Protein 1OJQ (pdb70)

Nearest PDB structures (foldseek):
  1ojz-assembly1_A  TM=9.888E-01  e=4.655E-43  Staphylococcus aureus
  2c8f-assembly1_E  TM=9.115E-01  e=1.351E-22  Clostridium botulinum
  2c8e-assembly2_F  TM=9.052E-01  e=2.759E-22  Clostridium botulinum
  1gze-assembly4_D  TM=9.049E-01  e=1.150E-21  Clostridium botulinum
  4tr5-assembly1_A  TM=8.523E-01  e=2.368E-15  Paenibacillus larvae subsp. larvae BRL-230010

Sequence (212 aa):
AETKNFTDLVEATKWGNSLIKSAKYSSKDKMAIYNYTKNSSPINTPLRSANGDVNKLSENIQEQVRQLDSTISKSVTPDSVYVYRLLNLDYLSSITGFTREDLHMLQQTNNGQYNEALVSKLNNLMNSRIYRENGYSSTQLVSGAALAGRPIELKLELPKGTKAAYIDSKELTAYPGQQEVLLPRGTEYAVGSVKLSDNKRKIIITAVVFKK

InterPro domains:
  IPR003540 ADP ribosyltransferase [PF03496] (12-212)
  IPR016678 Mono-ADP-ribosyltransferase C3/Edin [PIRSF016951] (2-212)

Solvent-accessible surface area: 10656 Å² total; per-residue (Å²): 126,148,53,76,76,16,122,69,98,114,86,0,52,145,22,0,64,54,3,33,172,70,6,131,34,52,92,88,2,80,93,14,0,75,67,9,21,122,90,38,65,57,12,30,82,41,0,130,97,10,113,21,50,29,119,143,16,72,134,85,12,24,102,74,0,125,38,3,45,51,0,1,49,80,3,72,2,54,38,17,0,44,0,16,27,15,31,63,25,104,53,0,83,90,12,112,40,13,69,166,97,9,21,62,80,0,91,110,50,115,123,29,63,22,66,63,75,18,5,70,76,0,47,104,36,0,50,98,130,93,50,134,36,26,0,10,18,51,7,7,0,16,40,24,10,72,84,85,73,104,29,0,7,10,58,4,49,0,33,118,24,3,70,0,0,0,0,23,32,161,86,1,3,34,117,57,34,27,5,13,2,0,3,15,49,4,3,48,18,27,3,54,23,7,130,38,23,150,59,59,105,54,0,37,0,32,0,67,7,92,126,97

Secondary structure (DSSP, 8-state):
-PPB----HHHHHHHHHHHHHHH---HHHHHHHHHHHH--HHHHHHHHHTTT-GGGS-HHHHHHHHHHHHHHHT-B-SS-EEEEEEE-GGGGGG-TT--HHHHHHHTS-BTTB--HHHHHHHHHHHTT-EEEESS-EEEESSTTTTS---SEEEEEEEPTT-B-EE--STTT-SSTTS-EEEEPTTEEEEEEEEEE-SSSSSEEEEEEEPP-

CATH classification: 3.90.176.10

Structure (mmCIF, N/CA/C/O backbone):
data_1OJQ
#
_entry.id   1OJQ
#
_cell.length_a   39.616
_cell.length_b   64.525
_cell.length_c   74.984
_cell.angle_alpha   90.00
_cell.angle_beta   90.00
_cell.angle_gamma   90.00
#
_symmetry.space_group_name_H-M   'P 21 21 21'
#
loop_
_entity.id
_entity.type
_entity.pdbx_description
1 polymer ADP-RIBOSYLTRANSFERASE
2 water water
#
loop_
_atom_site.group_PDB
_atom_site.id
_atom_site.type_symbol
_atom_site.label_atom_id
_atom_site.label_alt_id
_atom_site.label_comp_id
_atom_site.label_asym_id
_atom_site.label_entity_id
_atom_site.label_seq_id
_atom_site.pdbx_PDB_ins_code
_atom_site.Cartn_x
_atom_site.Cartn_y
_atom_site.Cartn_z
_atom_site.occupancy
_atom_site.B_iso_or_equiv
_atom_site.auth_seq_id
_atom_site.auth_comp_id
_atom_site.auth_asym_id
_atom_site.auth_atom_id
_atom_site.pdbx_PDB_model_num
ATOM 1 N N . ALA A 1 1 ? -2.015 18.351 -13.640 1.00 43.11 1 ALA A N 1
ATOM 2 C CA . ALA A 1 1 ? -3.315 17.691 -13.770 1.00 36.32 1 ALA A CA 1
ATOM 3 C C . ALA A 1 1 ? -3.967 17.515 -12.408 1.00 32.95 1 ALA A C 1
ATOM 4 O O . ALA A 1 1 ? -3.332 17.742 -11.371 1.00 28.43 1 ALA A O 1
ATOM 6 N N . GLU A 1 2 ? -5.245 17.115 -12.323 1.00 18.95 2 GLU A N 1
ATOM 7 C CA . GLU A 1 2 ? -5.783 17.007 -10.962 1.00 19.94 2 GLU A CA 1
ATOM 8 C C . GLU A 1 2 ? -5.173 15.841 -10.176 1.00 16.03 2 GLU A C 1
ATOM 9 O O . GLU A 1 2 ? -4.715 14.854 -10.727 1.00 13.50 2 GLU A O 1
ATOM 15 N N . THR A 1 3 ? -5.205 15.961 -8.860 1.00 10.11 3 THR A N 1
ATOM 16 C CA . THR A 1 3 ? -4.925 14.859 -7.942 1.00 7.26 3 THR A CA 1
ATOM 17 C C . THR A 1 3 ? -6.173 14.025 -7.788 1.00 8.24 3 THR A C 1
ATOM 18 O O . THR A 1 3 ? -7.274 14.590 -7.694 1.00 13.75 3 THR A O 1
ATOM 22 N N . LYS A 1 4 ? -6.039 12.707 -7.766 1.00 7.93 4 LYS A N 1
ATOM 23 C CA . LYS A 1 4 ? -7.188 11.829 -7.549 1.00 9.20 4 LYS A CA 1
ATOM 24 C C . LYS A 1 4 ? -7.402 11.596 -6.062 1.00 8.79 4 LYS A C 1
ATOM 25 O O . LYS A 1 4 ? -6.443 11.556 -5.283 1.00 8.21 4 LYS A O 1
ATOM 31 N N . ASN A 1 5 ? -8.653 11.420 -5.663 1.00 9.79 5 ASN A N 1
ATOM 32 C CA . ASN A 1 5 ? -8.962 11.061 -4.286 1.00 5.13 5 ASN A CA 1
ATOM 33 C C . ASN A 1 5 ? -10.189 10.156 -4.314 1.00 7.90 5 ASN A C 1
ATOM 34 O O . ASN A 1 5 ? -11.212 10.651 -4.787 1.00 10.00 5 ASN A O 1
ATOM 39 N N . PHE A 1 6 ? -10.085 8.916 -3.857 1.00 8.72 6 PHE A N 1
ATOM 40 C CA . PHE A 1 6 ? -11.146 7.933 -4.006 1.00 9.00 6 PHE A CA 1
ATOM 41 C C . PHE A 1 6 ? -11.973 7.726 -2.748 1.00 11.44 6 PHE A C 1
ATOM 42 O O . PHE A 1 6 ? -11.404 7.516 -1.670 1.00 13.15 6 PHE A O 1
ATOM 50 N N . THR A 1 7 ? -13.292 7.743 -2.928 1.00 9.19 7 THR A N 1
ATOM 51 C CA . THR A 1 7 ? -14.190 7.303 -1.867 1.00 8.33 7 THR A CA 1
ATOM 52 C C . THR A 1 7 ? -15.047 6.113 -2.314 1.00 10.27 7 THR A C 1
ATOM 53 O O . THR A 1 7 ? -15.650 5.422 -1.486 1.00 14.88 7 THR A O 1
ATOM 57 N N . ASP A 1 8 ? -15.098 5.891 -3.607 1.00 8.67 8 ASP A N 1
ATOM 58 C CA . ASP A 1 8 ? -15.911 4.825 -4.206 1.00 10.07 8 ASP A CA 1
ATOM 59 C C . ASP A 1 8 ? -15.046 3.602 -4.512 1.00 10.55 8 ASP A C 1
ATOM 60 O O . ASP A 1 8 ? -14.117 3.752 -5.327 1.00 10.29 8 ASP A O 1
ATOM 68 N N . LEU A 1 9 ? -15.346 2.479 -3.875 1.00 6.98 9 LEU A N 1
ATOM 69 C CA . LEU A 1 9 ? -14.573 1.255 -4.057 1.00 10.19 9 LEU A CA 1
ATOM 70 C C . LEU A 1 9 ? -14.454 0.843 -5.515 1.00 9.52 9 LEU A C 1
ATOM 71 O O . LEU A 1 9 ? -13.401 0.380 -5.969 1.00 10.14 9 LEU A O 1
ATOM 76 N N . VAL A 1 10 ? -15.537 1.004 -6.267 1.00 11.44 10 VAL A N 1
ATOM 77 C CA . VAL A 1 10 ? -15.528 0.581 -7.667 1.00 9.52 10 VAL A CA 1
ATOM 78 C C . VAL A 1 10 ? -14.581 1.438 -8.486 1.00 9.82 10 VAL A C 1
ATOM 79 O O . VAL A 1 10 ? -13.816 0.914 -9.308 1.00 9.65 10 VAL A O 1
ATOM 83 N N . GLU A 1 11 ? -14.571 2.760 -8.254 1.00 7.93 11 GLU A N 1
ATOM 84 C CA . GLU A 1 11 ? -13.626 3.591 -8.989 1.00 10.13 11 GLU A CA 1
ATOM 85 C C . GLU A 1 11 ? -12.186 3.402 -8.557 1.00 5.40 11 GLU A C 1
ATOM 86 O O . GLU A 1 11 ? -11.271 3.471 -9.391 1.00 8.42 11 GLU A O 1
ATOM 92 N N . ALA A 1 12 ? -11.929 3.191 -7.270 1.00 10.05 12 ALA A N 1
ATOM 93 C CA . ALA A 1 12 ? -10.549 2.909 -6.868 1.00 7.61 12 ALA A CA 1
ATOM 94 C C . ALA A 1 12 ? -10.028 1.633 -7.530 1.00 5.53 12 ALA A C 1
ATOM 95 O O . ALA A 1 12 ? -8.892 1.603 -7.993 1.00 8.39 12 ALA A O 1
ATOM 97 N N . THR A 1 13 ? -10.855 0.572 -7.571 1.00 7.66 13 THR A N 1
ATOM 98 C CA . THR A 1 13 ? -10.461 -0.672 -8.227 1.00 8.07 13 THR A CA 1
ATOM 99 C C . THR A 1 13 ? -10.141 -0.444 -9.692 1.00 10.59 13 THR A C 1
ATOM 100 O O . THR A 1 13 ? -9.163 -0.963 -10.243 1.00 9.15 13 THR A O 1
ATOM 104 N N . LYS A 1 14 ? -10.968 0.345 -10.376 1.00 9.61 14 LYS A N 1
ATOM 105 C CA . LYS A 1 14 ? -10.731 0.598 -11.804 1.00 11.22 14 LYS A CA 1
ATOM 106 C C . LYS A 1 14 ? -9.382 1.260 -12.018 1.00 11.00 14 LYS A C 1
ATOM 107 O O . LYS A 1 14 ? -8.542 0.909 -12.856 1.00 9.12 14 LYS A O 1
ATOM 113 N N . TRP A 1 15 ? -9.137 2.299 -11.211 1.00 8.90 15 TRP A N 1
ATOM 114 C CA . TRP A 1 15 ? -7.876 3.047 -11.293 1.00 9.14 15 TRP A CA 1
ATOM 115 C C . TRP A 1 15 ? -6.714 2.138 -10.924 1.00 8.10 15 TRP A C 1
ATOM 116 O O . TRP A 1 15 ? -5.738 2.051 -11.665 1.00 9.42 15 TRP A O 1
ATOM 127 N N . GLY A 1 16 ? -6.838 1.463 -9.779 1.00 8.07 16 GLY A N 1
ATOM 128 C CA . GLY A 1 16 ? -5.784 0.551 -9.375 1.00 8.95 16 GLY A CA 1
ATOM 129 C C . GLY A 1 16 ? -5.465 -0.523 -10.396 1.00 8.69 16 GLY A C 1
ATOM 130 O O . GLY A 1 16 ? -4.265 -0.790 -10.596 1.00 10.64 16 GLY A O 1
ATOM 131 N N . ASN A 1 17 ? -6.455 -1.155 -11.010 1.00 7.39 17 ASN A N 1
ATOM 132 C CA . ASN A 1 17 ? -6.206 -2.194 -12.012 1.00 5.89 17 ASN A CA 1
ATOM 133 C C . ASN A 1 17 ? -5.379 -1.668 -13.180 1.00 7.35 17 ASN A C 1
ATOM 134 O O . ASN A 1 17 ? -4.699 -2.437 -13.875 1.00 11.23 17 ASN A O 1
ATOM 139 N N . SER A 1 18 ? -5.445 -0.354 -13.410 1.00 9.67 18 SER A N 1
ATOM 140 C CA . SER A 1 18 ? -4.648 0.200 -14.521 1.00 11.57 18 SER A CA 1
ATOM 141 C C . SER A 1 18 ? -3.175 0.151 -14.145 1.00 12.18 18 SER A C 1
ATOM 142 O O . SER A 1 18 ? -2.320 -0.042 -15.012 1.00 13.05 18 SER A O 1
ATOM 145 N N . LEU A 1 19 ? -2.861 0.302 -12.848 1.00 8.98 19 LEU A N 1
ATOM 146 C CA . LEU A 1 19 ? -1.446 0.126 -12.501 1.00 9.68 19 LEU A CA 1
ATOM 147 C C . LEU A 1 19 ? -1.039 -1.333 -12.664 1.00 9.33 19 LEU A C 1
ATOM 148 O O . LEU A 1 19 ? 0.073 -1.635 -13.119 1.00 11.12 19 LEU A O 1
ATOM 153 N N . ILE A 1 20 ? -1.940 -2.239 -12.280 1.00 6.86 20 ILE A N 1
ATOM 154 C CA . ILE A 1 20 ? -1.554 -3.655 -12.337 1.00 7.11 20 ILE A CA 1
ATOM 155 C C . ILE A 1 20 ? -1.299 -4.035 -13.790 1.00 12.13 20 ILE A C 1
ATOM 156 O O . ILE A 1 20 ? -0.314 -4.691 -14.113 1.00 10.76 20 ILE A O 1
ATOM 161 N N . LYS A 1 21 ? -2.209 -3.592 -14.656 1.00 11.91 21 LYS A N 1
ATOM 162 C CA . LYS A 1 21 ? -2.054 -3.857 -16.083 1.00 9.36 21 LYS A CA 1
ATOM 163 C C . LYS A 1 21 ? -0.691 -3.406 -16.569 1.00 8.75 21 LYS A C 1
ATOM 164 O O . LYS A 1 21 ? 0.001 -4.128 -17.305 1.00 12.00 21 LYS A O 1
ATOM 170 N N . SER A 1 22 ? -0.275 -2.211 -16.152 1.00 9.31 22 SER A N 1
ATOM 171 C CA . SER A 1 22 ? 0.982 -1.684 -16.677 1.00 11.98 22 SER A CA 1
ATOM 172 C C . SER A 1 22 ? 2.179 -2.466 -16.163 1.00 13.14 22 SER A C 1
ATOM 173 O O . SER A 1 22 ? 3.236 -2.521 -16.804 1.00 12.71 22 SER A O 1
ATOM 176 N N . ALA A 1 23 ? 2.064 -3.097 -14.998 1.00 11.16 23 ALA A N 1
ATOM 177 C CA . ALA A 1 23 ? 3.243 -3.742 -14.412 1.00 9.24 23 ALA A CA 1
ATOM 178 C C . ALA A 1 23 ? 3.594 -5.087 -15.039 1.00 9.11 23 ALA A C 1
ATOM 179 O O . ALA A 1 23 ? 4.770 -5.476 -14.937 1.00 13.51 23 ALA A O 1
ATOM 181 N N . LYS A 1 24 ? 2.652 -5.805 -15.651 1.00 9.87 24 LYS A N 1
ATOM 182 C CA . LYS A 1 24 ? 2.898 -7.091 -16.291 1.00 8.80 24 LYS A CA 1
ATOM 183 C C . LYS A 1 24 ? 3.576 -8.046 -15.319 1.00 9.29 24 LYS A C 1
ATOM 184 O O . LYS A 1 24 ? 4.656 -8.565 -15.610 1.00 14.62 24 LYS A O 1
ATOM 188 N N . TYR A 1 25 ? 2.971 -8.240 -14.158 1.00 10.41 25 TYR A N 1
ATOM 189 C CA . TYR A 1 25 ? 3.614 -9.002 -13.110 1.00 13.40 25 TYR A CA 1
ATOM 190 C C . TYR A 1 25 ? 3.922 -10.439 -13.558 1.00 13.94 25 TYR A C 1
ATOM 191 O O . TYR A 1 25 ? 3.075 -11.048 -14.206 1.00 14.66 25 TYR A O 1
ATOM 200 N N . SER A 1 26 ? 5.086 -10.925 -13.163 1.00 10.94 26 SER A N 1
ATOM 201 C CA . SER A 1 26 ? 5.487 -12.317 -13.305 1.00 13.65 26 SER A CA 1
ATOM 202 C C . SER A 1 26 ? 5.007 -13.158 -12.129 1.00 17.04 26 SER A C 1
ATOM 203 O O . SER A 1 26 ? 4.494 -12.625 -11.150 1.00 8.44 26 SER A O 1
ATOM 206 N N . SER A 1 27 ? 5.176 -14.477 -12.184 1.00 12.77 27 SER A N 1
ATOM 207 C CA . SER A 1 27 ? 4.776 -15.316 -11.053 1.00 11.16 27 SER A CA 1
ATOM 208 C C . SER A 1 27 ? 5.555 -14.932 -9.808 1.00 10.81 27 SER A C 1
ATOM 209 O O . SER A 1 27 ? 5.018 -14.960 -8.691 1.00 7.27 27 SER A O 1
ATOM 216 N N . LYS A 1 28 ? 6.835 -14.567 -9.984 1.00 9.82 28 LYS A N 1
ATOM 217 C CA . LYS A 1 28 ? 7.622 -14.185 -8.809 1.00 10.13 28 LYS A CA 1
ATOM 218 C C . LYS A 1 28 ? 7.141 -12.885 -8.175 1.00 8.84 28 LYS A C 1
ATOM 219 O O . LYS A 1 28 ? 7.151 -12.769 -6.947 1.00 8.13 28 LYS A O 1
ATOM 225 N N . ASP A 1 29 ? 6.741 -11.937 -9.019 1.00 8.43 29 ASP A N 1
ATOM 226 C CA . ASP A 1 29 ? 6.159 -10.680 -8.564 1.00 8.78 29 ASP A CA 1
ATOM 227 C C . ASP A 1 29 ? 4.962 -10.977 -7.669 1.00 9.58 29 ASP A C 1
ATOM 228 O O . ASP A 1 29 ? 4.772 -10.455 -6.573 1.00 7.72 29 ASP A O 1
ATOM 233 N N . LYS A 1 30 ? 4.106 -11.867 -8.172 1.00 6.03 30 LYS A N 1
ATOM 234 C CA . LYS A 1 30 ? 2.890 -12.169 -7.400 1.00 9.95 30 LYS A CA 1
ATOM 235 C C . LYS A 1 30 ? 3.199 -12.757 -6.036 1.00 8.14 30 LYS A C 1
ATOM 236 O O . LYS A 1 30 ? 2.605 -12.380 -5.027 1.00 9.02 30 LYS A O 1
ATOM 242 N N . MET A 1 31 ? 4.158 -13.683 -6.023 1.00 9.54 31 MET A N 1
ATOM 243 C CA . MET A 1 31 ? 4.566 -14.365 -4.807 1.00 11.00 31 MET A CA 1
ATOM 244 C C . MET A 1 31 ? 5.163 -13.401 -3.791 1.00 6.17 31 MET A C 1
ATOM 245 O O . MET A 1 31 ? 4.906 -13.493 -2.587 1.00 9.86 31 MET A O 1
ATOM 250 N N . ALA A 1 32 ? 5.999 -12.492 -4.287 1.00 8.14 32 ALA A N 1
ATOM 251 C CA . ALA A 1 32 ? 6.629 -11.523 -3.404 1.00 4.26 32 ALA A CA 1
ATOM 252 C C . ALA A 1 32 ? 5.593 -10.631 -2.745 1.00 7.88 32 ALA A C 1
ATOM 253 O O . ALA A 1 32 ? 5.676 -10.409 -1.541 1.00 6.13 32 ALA A O 1
ATOM 255 N N . ILE A 1 33 ? 4.674 -10.096 -3.559 1.00 3.90 33 ILE A N 1
ATOM 256 C CA . ILE A 1 33 ? 3.688 -9.200 -2.942 1.00 3.45 33 ILE A CA 1
ATOM 257 C C . ILE A 1 33 ? 2.835 -9.990 -1.960 1.00 5.14 33 ILE A C 1
ATOM 258 O O . ILE A 1 33 ? 2.588 -9.542 -0.834 1.00 8.46 33 ILE A O 1
ATOM 263 N N . TYR A 1 34 ? 2.373 -11.173 -2.353 1.00 4.71 34 TYR A N 1
ATOM 264 C CA . TYR A 1 34 ? 1.477 -11.940 -1.471 1.00 5.76 34 TYR A CA 1
ATOM 265 C C . TYR A 1 34 ? 2.181 -12.234 -0.154 1.00 7.30 34 TYR A C 1
ATOM 266 O O . TYR A 1 34 ? 1.643 -12.008 0.926 1.00 8.82 34 TYR A O 1
ATOM 275 N N . ASN A 1 35 ? 3.392 -12.774 -0.222 1.00 7.42 35 ASN A N 1
ATOM 276 C CA . ASN A 1 35 ? 4.119 -13.103 1.003 1.00 8.32 35 ASN A CA 1
ATOM 277 C C . ASN A 1 35 ? 4.344 -11.880 1.883 1.00 9.15 35 ASN A C 1
ATOM 278 O O . ASN A 1 35 ? 4.294 -11.991 3.112 1.00 7.21 35 ASN A O 1
ATOM 283 N N . TYR A 1 36 ? 4.587 -10.717 1.288 1.00 7.11 36 TYR A N 1
ATOM 284 C CA . TYR A 1 36 ? 4.731 -9.501 2.089 1.00 6.95 36 TYR A CA 1
ATOM 285 C C . TYR A 1 36 ? 3.450 -9.217 2.859 1.00 6.36 36 TYR A C 1
ATOM 286 O O . TYR A 1 36 ? 3.492 -8.913 4.060 1.00 8.96 36 TYR A O 1
ATOM 295 N N . THR A 1 37 ? 2.301 -9.277 2.187 1.00 6.24 37 THR A N 1
ATOM 296 C CA . THR A 1 37 ? 1.029 -8.982 2.841 1.00 7.07 37 THR A CA 1
ATOM 297 C C . THR A 1 37 ? 0.724 -9.965 3.969 1.00 11.99 37 THR A C 1
ATOM 298 O O . THR A 1 37 ? 0.089 -9.543 4.933 1.00 12.72 37 THR A O 1
ATOM 302 N N . LYS A 1 38 ? 1.170 -11.208 3.885 1.00 8.48 38 LYS A N 1
ATOM 303 C CA . LYS A 1 38 ? 0.976 -12.220 4.905 1.00 11.77 38 LYS A CA 1
ATOM 304 C C . LYS A 1 38 ? 1.748 -11.958 6.201 1.00 10.05 38 LYS A C 1
ATOM 305 O O . LYS A 1 38 ? 1.270 -12.288 7.272 1.00 13.08 38 LYS A O 1
ATOM 311 N N . ASN A 1 39 ? 2.951 -11.434 6.035 1.00 14.05 39 ASN A N 1
ATOM 312 C CA . ASN A 1 39 ? 4.013 -11.466 7.040 1.00 21.29 39 ASN A CA 1
ATOM 313 C C . ASN A 1 39 ? 5.142 -10.503 6.672 1.00 9.64 39 ASN A C 1
ATOM 314 O O . ASN A 1 39 ? 6.131 -10.939 6.087 1.00 16.97 39 ASN A O 1
ATOM 319 N N . SER A 1 40 ? 4.945 -9.246 7.003 1.00 12.71 40 SER A N 1
ATOM 320 C CA . SER A 1 40 ? 5.911 -8.206 6.646 1.00 10.73 40 SER A CA 1
ATOM 321 C C . SER A 1 40 ? 7.016 -8.086 7.672 1.00 9.90 40 SER A C 1
ATOM 322 O O . SER A 1 40 ? 8.079 -7.583 7.350 1.00 8.08 40 SER A O 1
ATOM 325 N N . SER A 1 41 ? 6.770 -8.522 8.913 1.00 9.76 41 SER A N 1
ATOM 326 C CA . SER A 1 41 ? 7.799 -8.281 9.934 1.00 12.71 41 SER A CA 1
ATOM 327 C C . SER A 1 41 ? 9.160 -8.875 9.616 1.00 7.50 41 SER A C 1
ATOM 328 O O . SER A 1 41 ? 10.155 -8.222 9.959 1.00 7.55 41 SER A O 1
ATOM 331 N N . PRO A 1 42 ? 9.352 -10.041 9.018 1.00 8.95 42 PRO A N 1
ATOM 332 C CA . PRO A 1 42 ? 10.723 -10.520 8.786 1.00 9.56 42 PRO A CA 1
ATOM 333 C C . PRO A 1 42 ? 11.557 -9.664 7.837 1.00 9.27 42 PRO A C 1
ATOM 334 O O . PRO A 1 42 ? 12.782 -9.806 7.753 1.00 11.31 42 PRO A O 1
ATOM 338 N N . ILE A 1 43 ? 10.876 -8.795 7.105 1.00 8.75 43 ILE A N 1
ATOM 339 C CA . ILE A 1 43 ? 11.506 -7.828 6.210 1.00 6.26 43 ILE A CA 1
ATOM 340 C C . ILE A 1 43 ? 11.542 -6.455 6.854 1.00 9.02 43 ILE A C 1
ATOM 341 O O . ILE A 1 43 ? 12.555 -5.762 6.876 1.00 12.39 43 ILE A O 1
ATOM 346 N N . ASN A 1 44 ? 10.386 -6.048 7.385 1.00 6.33 44 ASN A N 1
ATOM 347 C CA . ASN A 1 44 ? 10.288 -4.724 8.010 1.00 6.15 44 ASN A CA 1
ATOM 348 C C . ASN A 1 44 ? 11.297 -4.529 9.115 1.00 8.80 44 ASN A C 1
ATOM 349 O O . ASN A 1 44 ? 12.043 -3.554 9.175 1.00 9.45 44 ASN A O 1
ATOM 354 N N . THR A 1 45 ? 11.355 -5.451 10.078 1.00 9.25 45 THR A N 1
ATOM 355 C CA . THR A 1 45 ? 12.244 -5.199 11.227 1.00 11.15 45 THR A CA 1
ATOM 356 C C . THR A 1 45 ? 13.708 -5.109 10.860 1.00 10.78 45 THR A C 1
ATOM 357 O O . THR A 1 45 ? 14.387 -4.152 11.253 1.00 9.61 45 THR A O 1
ATOM 361 N N . PRO A 1 46 ? 14.269 -6.052 10.104 1.00 8.13 46 PRO A N 1
ATOM 362 C CA . PRO A 1 46 ? 15.663 -5.896 9.712 1.00 9.76 46 PRO A CA 1
ATOM 363 C C . PRO A 1 46 ? 15.933 -4.641 8.889 1.00 12.04 46 PRO A C 1
ATOM 364 O O . PRO A 1 46 ? 16.975 -3.977 8.964 1.00 11.61 46 PRO A O 1
ATOM 368 N N . LEU A 1 47 ? 14.999 -4.264 8.016 1.00 9.07 47 LEU A N 1
ATOM 369 C CA . LEU A 1 47 ? 15.276 -3.095 7.172 1.00 8.38 47 LEU A CA 1
ATOM 370 C C . LEU A 1 47 ? 15.371 -1.867 8.068 1.00 11.09 47 LEU A C 1
ATOM 371 O O . LEU A 1 47 ? 16.229 -1.012 7.860 1.00 10.53 47 LEU A O 1
ATOM 376 N N . ARG A 1 48 ? 14.490 -1.813 9.070 1.00 5.33 48 ARG A N 1
ATOM 377 C CA . ARG A 1 48 ? 14.568 -0.682 9.991 1.00 9.38 48 ARG A CA 1
ATOM 378 C C . ARG A 1 48 ? 15.866 -0.705 10.785 1.00 13.94 48 ARG A C 1
ATOM 379 O O . ARG A 1 48 ? 16.585 0.295 10.903 1.00 12.95 48 ARG A O 1
ATOM 387 N N . SER A 1 49 ? 16.192 -1.869 11.349 1.00 16.69 49 SER A N 1
ATOM 388 C CA . SER A 1 49 ? 17.430 -1.994 12.099 1.00 13.76 49 SER A CA 1
ATOM 389 C C . SER A 1 49 ? 18.650 -1.596 11.280 1.00 13.22 49 SER A C 1
ATOM 390 O O . SER A 1 49 ? 19.603 -1.032 11.819 1.00 14.79 49 SER A O 1
ATOM 393 N N . ALA A 1 50 ? 18.629 -1.912 9.993 1.00 13.01 50 ALA A N 1
ATOM 394 C CA . ALA A 1 50 ? 19.773 -1.696 9.101 1.00 11.62 50 ALA A CA 1
ATOM 395 C C . ALA A 1 50 ? 19.783 -0.289 8.528 1.00 8.42 50 ALA A C 1
ATOM 396 O O . ALA A 1 50 ? 20.642 0.069 7.718 1.00 9.95 50 ALA A O 1
ATOM 398 N N . ASN A 1 51 ? 18.773 0.471 8.952 1.00 10.41 51 ASN A N 1
ATOM 399 C CA . ASN A 1 51 ? 18.565 1.808 8.407 1.00 13.70 51 ASN A CA 1
ATOM 400 C C . ASN A 1 51 ? 18.582 1.763 6.885 1.00 12.81 51 ASN A C 1
ATOM 401 O O . ASN A 1 51 ? 19.135 2.647 6.243 1.00 13.63 51 ASN A O 1
ATOM 406 N N . GLY A 1 52 ? 18.000 0.727 6.299 1.00 11.03 52 GLY A N 1
ATOM 407 C CA . GLY A 1 52 ? 17.854 0.662 4.849 1.00 9.53 52 GLY A CA 1
ATOM 408 C C . GLY A 1 52 ? 19.047 0.091 4.113 1.00 12.45 52 GLY A C 1
ATOM 409 O O . GLY A 1 52 ? 19.028 -0.005 2.881 1.00 11.41 52 GLY A O 1
ATOM 410 N N . ASP A 1 53 ? 20.102 -0.322 4.808 1.00 8.16 53 ASP A N 1
ATOM 411 C CA . ASP A 1 53 ? 21.271 -0.851 4.099 1.00 9.41 53 ASP A CA 1
ATOM 412 C C . ASP A 1 53 ? 21.071 -2.330 3.790 1.00 8.86 53 ASP A C 1
ATOM 413 O O . ASP A 1 53 ? 21.287 -3.176 4.645 1.00 9.54 53 ASP A O 1
ATOM 418 N N . VAL A 1 54 ? 20.662 -2.622 2.553 1.00 9.20 54 VAL A N 1
ATOM 419 C CA . VAL A 1 54 ? 20.342 -4.002 2.189 1.00 9.83 54 VAL A CA 1
ATOM 420 C C . VAL A 1 54 ? 21.548 -4.888 2.421 1.00 10.70 54 VAL A C 1
ATOM 421 O O . VAL A 1 54 ? 21.424 -6.081 2.712 1.00 12.82 54 VAL A O 1
ATOM 425 N N . ASN A 1 55 ? 22.756 -4.317 2.307 1.00 9.41 55 ASN A N 1
ATOM 426 C CA . ASN A 1 55 ? 23.934 -5.170 2.425 1.00 14.65 55 ASN A CA 1
ATOM 427 C C . ASN A 1 55 ? 24.174 -5.642 3.861 1.00 12.33 55 ASN A C 1
ATOM 428 O O . ASN A 1 55 ? 25.147 -6.360 4.095 1.00 20.66 55 ASN A O 1
ATOM 433 N N . LYS A 1 56 ? 23.327 -5.255 4.79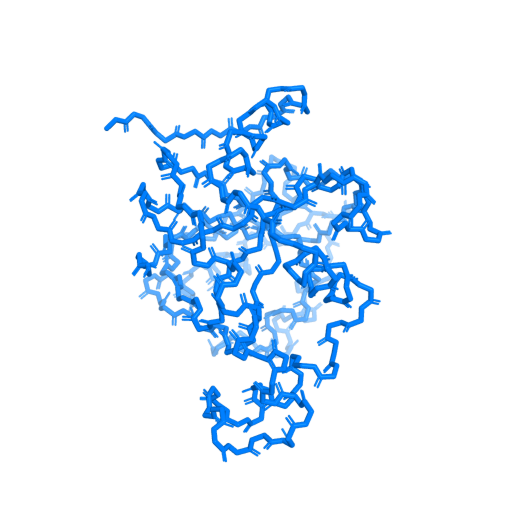8 1.00 11.11 56 LYS A N 1
ATOM 434 C CA . LYS A 1 56 ? 23.402 -5.711 6.172 1.00 8.61 56 LYS A CA 1
ATOM 435 C C . LYS A 1 56 ? 22.430 -6.830 6.473 1.00 12.93 56 LYS A C 1
ATOM 436 O O . LYS A 1 56 ? 22.398 -7.372 7.579 1.00 14.25 56 LYS A O 1
ATOM 442 N N . LEU A 1 57 ? 21.602 -7.203 5.510 1.00 12.00 57 LEU A N 1
ATOM 443 C CA . LEU A 1 57 ? 20.558 -8.188 5.775 1.00 10.58 57 LEU A CA 1
ATOM 444 C C . LEU A 1 57 ? 21.016 -9.623 5.538 1.00 7.54 57 LEU A C 1
ATOM 445 O O . LEU A 1 57 ? 22.028 -9.845 4.877 1.00 11.13 57 LEU A O 1
ATOM 450 N N . SER A 1 58 ? 20.235 -10.536 6.083 1.00 9.38 58 SER A N 1
ATOM 451 C CA . SER A 1 58 ? 20.433 -11.969 5.845 1.00 14.37 58 SER A CA 1
ATOM 452 C C . SER A 1 58 ? 20.317 -12.274 4.363 1.00 17.27 58 SER A C 1
ATOM 453 O O . SER A 1 58 ? 19.701 -11.482 3.641 1.00 10.20 58 SER A O 1
ATOM 456 N N . GLU A 1 59 ? 20.855 -13.390 3.863 1.00 8.40 59 GLU A N 1
ATOM 457 C CA . GLU A 1 59 ? 20.735 -13.602 2.412 1.00 10.73 59 GLU A CA 1
ATOM 458 C C . GLU A 1 59 ? 19.295 -13.788 1.954 1.00 10.67 59 GLU A C 1
ATOM 459 O O . GLU A 1 59 ? 18.920 -13.341 0.856 1.00 9.82 59 GLU A O 1
ATOM 465 N N . ASN A 1 60 ? 18.472 -14.454 2.781 1.00 8.79 60 ASN A N 1
ATOM 466 C CA . ASN A 1 60 ? 17.107 -14.661 2.296 1.00 11.26 60 ASN A CA 1
ATOM 467 C C . ASN A 1 60 ? 16.358 -13.341 2.214 1.00 11.13 60 ASN A C 1
ATOM 468 O O . ASN A 1 60 ? 15.615 -13.065 1.259 1.00 7.00 60 ASN A O 1
ATOM 473 N N . ILE A 1 61 ? 16.564 -12.492 3.224 1.00 8.12 61 ILE A N 1
ATOM 474 C CA . ILE A 1 61 ? 15.889 -11.182 3.234 1.00 9.93 61 ILE A CA 1
ATOM 475 C C . ILE A 1 61 ? 16.458 -10.267 2.154 1.00 7.59 61 ILE A C 1
ATOM 476 O O . ILE A 1 61 ? 15.679 -9.570 1.489 1.00 6.61 61 ILE A O 1
ATOM 481 N N . GLN A 1 62 ? 17.762 -10.255 1.893 1.00 6.52 62 GLN A N 1
ATOM 482 C CA . GLN A 1 62 ? 18.262 -9.474 0.766 1.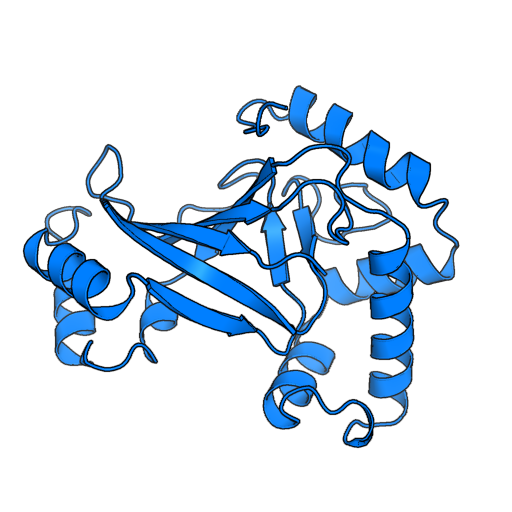00 7.15 62 GLN A CA 1
ATOM 483 C C . GLN A 1 62 ? 17.574 -9.866 -0.540 1.00 4.55 62 GLN A C 1
ATOM 484 O O . GLN A 1 62 ? 17.213 -9.025 -1.349 1.00 8.23 62 GLN A O 1
ATOM 490 N N . GLU A 1 63 ? 17.410 -11.160 -0.780 1.00 5.27 63 GLU A N 1
ATOM 491 C CA . GLU A 1 63 ? 16.799 -11.587 -2.045 1.00 6.43 63 GLU A CA 1
ATOM 492 C C . GLU A 1 63 ? 15.354 -11.126 -2.115 1.00 6.37 63 GLU A C 1
ATOM 493 O O . GLU A 1 63 ? 14.869 -10.710 -3.166 1.00 6.34 63 GLU A O 1
ATOM 499 N N . GLN A 1 64 ? 14.672 -11.193 -0.970 1.00 6.91 64 GLN A N 1
ATOM 500 C CA . GLN A 1 64 ? 13.284 -10.743 -0.908 1.00 5.45 64 GLN A CA 1
ATOM 501 C C . GLN A 1 64 ? 13.147 -9.237 -1.108 1.00 4.97 64 GLN A C 1
ATOM 502 O O . GLN A 1 64 ? 12.202 -8.815 -1.774 1.00 5.76 64 GLN A O 1
ATOM 508 N N . VAL A 1 65 ? 14.092 -8.479 -0.545 1.00 6.34 65 VAL A N 1
ATOM 509 C CA . VAL A 1 65 ? 14.107 -7.022 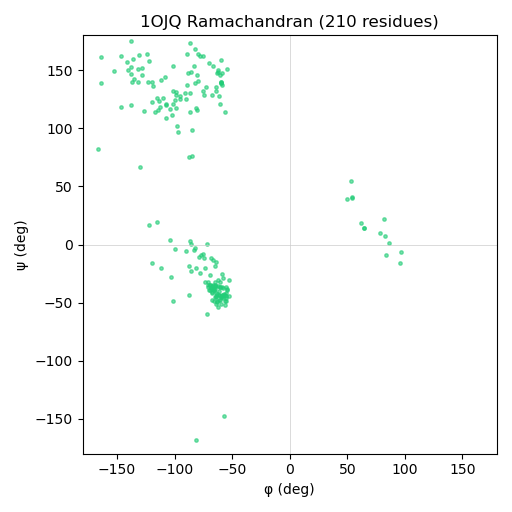-0.744 1.00 6.56 65 VAL A CA 1
ATOM 510 C C . VAL A 1 65 ? 14.423 -6.664 -2.191 1.00 5.57 65 VAL A C 1
ATOM 511 O O . VAL A 1 65 ? 13.701 -5.825 -2.751 1.00 7.12 65 VAL A O 1
ATOM 515 N N . ARG A 1 66 ? 15.450 -7.246 -2.808 1.00 6.38 66 ARG A N 1
ATOM 516 C CA . ARG A 1 66 ? 15.662 -6.935 -4.231 1.00 6.99 66 ARG A CA 1
ATOM 517 C C . ARG A 1 66 ? 14.418 -7.234 -5.056 1.00 9.11 66 ARG A C 1
ATOM 518 O O . ARG A 1 66 ? 14.024 -6.483 -5.960 1.00 7.52 66 ARG A O 1
ATOM 526 N N . GLN A 1 67 ? 13.782 -8.373 -4.742 1.00 5.55 67 GLN A N 1
ATOM 527 C CA . GLN A 1 67 ? 12.578 -8.767 -5.461 1.00 5.58 67 GLN A CA 1
ATOM 528 C C . GLN A 1 67 ? 11.469 -7.742 -5.268 1.00 9.21 67 GLN A C 1
ATOM 529 O O . GLN A 1 67 ? 10.919 -7.297 -6.281 1.00 8.93 67 GLN A O 1
ATOM 535 N N . LEU A 1 68 ? 11.125 -7.398 -4.019 1.00 6.21 68 LEU A N 1
ATOM 536 C CA . LEU A 1 68 ? 9.959 -6.499 -3.824 1.00 5.23 68 LEU A CA 1
ATOM 537 C C . LEU A 1 68 ? 10.255 -5.117 -4.389 1.00 6.41 68 LEU A C 1
ATOM 538 O O . LEU A 1 68 ? 9.364 -4.460 -4.922 1.00 6.22 68 LEU A O 1
ATOM 543 N N . ASP A 1 69 ? 11.510 -4.668 -4.282 1.00 4.00 69 ASP A N 1
ATOM 544 C CA . ASP A 1 69 ? 11.894 -3.399 -4.872 1.00 1.71 69 ASP A CA 1
ATOM 545 C C . ASP A 1 69 ? 11.622 -3.426 -6.373 1.00 6.02 69 ASP A C 1
ATOM 546 O O . ASP A 1 69 ? 11.095 -2.463 -6.917 1.00 6.92 69 ASP A O 1
ATOM 551 N N . SER A 1 70 ? 12.022 -4.535 -7.000 1.00 6.10 70 SER A N 1
ATOM 552 C CA . SER A 1 70 ? 11.812 -4.651 -8.444 1.00 6.93 70 SER A CA 1
ATOM 553 C C . SER A 1 70 ? 10.330 -4.687 -8.788 1.00 8.44 70 SER A C 1
ATOM 554 O O . SER A 1 70 ? 9.873 -3.975 -9.697 1.00 7.99 70 SER A O 1
ATOM 557 N N . THR A 1 71 ? 9.575 -5.493 -8.027 1.00 2.85 71 THR A N 1
ATOM 558 C CA . THR A 1 71 ? 8.138 -5.559 -8.286 1.00 2.74 71 THR A CA 1
ATOM 559 C C . THR A 1 71 ? 7.453 -4.195 -8.225 1.00 8.21 71 THR A C 1
ATOM 560 O O . THR A 1 71 ? 6.659 -3.793 -9.090 1.00 5.09 71 THR A O 1
ATOM 564 N N . ILE A 1 72 ? 7.739 -3.438 -7.157 1.00 6.07 72 ILE A N 1
ATOM 565 C CA . ILE A 1 72 ? 7.076 -2.125 -6.992 1.00 6.03 72 ILE A CA 1
ATOM 566 C C . ILE A 1 72 ? 7.466 -1.186 -8.117 1.00 3.96 72 ILE A C 1
ATOM 567 O O . ILE A 1 72 ? 6.662 -0.381 -8.594 1.00 10.29 72 ILE A O 1
ATOM 572 N N . SER A 1 73 ? 8.693 -1.259 -8.576 1.00 5.15 73 SER A N 1
ATOM 573 C CA . SER A 1 73 ? 9.229 -0.373 -9.616 1.00 6.59 73 SER A CA 1
ATOM 574 C C . SER A 1 73 ? 8.547 -0.607 -10.953 1.00 6.73 73 SER A C 1
ATOM 575 O O . SER A 1 73 ? 8.716 0.201 -11.865 1.00 7.82 73 SER A O 1
ATOM 578 N N . LYS A 1 74 ? 7.800 -1.709 -11.091 1.00 11.03 74 LYS A N 1
ATOM 579 C CA . LYS A 1 74 ? 7.162 -2.032 -12.367 1.00 9.33 74 LYS A CA 1
ATOM 580 C C . LYS A 1 74 ? 5.945 -1.171 -12.674 1.00 9.65 74 LYS A C 1
ATOM 581 O O . LYS A 1 74 ? 5.438 -1.199 -13.802 1.00 7.79 74 LYS A O 1
ATOM 587 N N . SER A 1 75 ? 5.470 -0.417 -11.683 1.00 7.21 75 SER A N 1
ATOM 588 C CA . SER A 1 75 ? 4.379 0.508 -11.991 1.00 4.85 75 SER A CA 1
ATOM 589 C C . SER A 1 75 ? 4.622 1.850 -11.301 1.00 8.62 75 SER A C 1
ATOM 590 O O . SER A 1 75 ? 5.177 1.940 -10.204 1.00 11.30 75 SER A O 1
ATOM 593 N N . VAL A 1 76 ? 4.166 2.882 -11.999 1.00 8.74 76 VAL A N 1
ATOM 594 C CA . VAL A 1 76 ? 4.168 4.224 -11.424 1.00 7.75 76 VAL A CA 1
ATOM 595 C C . VAL A 1 76 ? 2.753 4.759 -11.421 1.00 10.60 76 VAL A C 1
ATOM 596 O O . VAL A 1 76 ? 1.863 4.332 -12.160 1.00 8.89 76 VAL A O 1
ATOM 600 N N . THR A 1 77 ? 2.497 5.736 -10.552 1.00 5.70 77 THR A N 1
ATOM 601 C CA . THR A 1 77 ? 1.149 6.294 -10.543 1.00 6.03 77 THR A CA 1
ATOM 602 C C . THR A 1 77 ? 0.829 7.054 -11.828 1.00 5.62 77 THR A C 1
ATOM 603 O O . THR A 1 77 ? 1.610 7.910 -12.241 1.00 8.26 77 THR A O 1
ATOM 607 N N . PRO A 1 78 ? -0.289 6.751 -12.466 1.00 8.75 78 PRO A N 1
ATOM 608 C CA . PRO A 1 78 ? -0.649 7.479 -13.695 1.00 9.62 78 PRO A CA 1
ATOM 609 C C . PRO A 1 78 ? -1.237 8.852 -13.419 1.00 10.16 78 PRO A C 1
ATOM 610 O O . PRO A 1 78 ? -1.409 9.654 -14.341 1.00 9.18 78 PRO A O 1
ATOM 614 N N . ASP A 1 79 ? -1.570 9.159 -12.172 1.00 11.72 79 ASP A N 1
ATOM 615 C CA . ASP A 1 79 ? -2.025 10.478 -11.733 1.00 8.09 79 ASP A CA 1
ATOM 616 C C . ASP A 1 79 ? -1.420 10.786 -10.357 1.00 8.40 79 ASP A C 1
ATOM 617 O O . ASP A 1 79 ? -1.105 9.849 -9.631 1.00 10.08 79 ASP A O 1
ATOM 622 N N . SER A 1 80 ? -1.324 12.066 -10.020 1.00 7.82 80 SER A N 1
ATOM 623 C CA . SER A 1 80 ? -1.099 12.411 -8.612 1.00 10.50 80 SER A CA 1
ATOM 624 C C . SER A 1 80 ? -2.277 11.838 -7.835 1.00 10.25 80 SER A C 1
ATOM 625 O O . SER A 1 80 ? -3.413 11.890 -8.332 1.00 8.88 80 SER A O 1
ATOM 628 N N . VAL A 1 81 ? -2.076 11.264 -6.650 1.00 5.30 81 VAL A N 1
ATOM 629 C CA . VAL A 1 81 ? -3.221 10.650 -5.963 1.00 5.51 81 VAL A CA 1
ATOM 630 C C . VAL A 1 81 ? -3.023 10.665 -4.452 1.00 9.35 81 VAL A C 1
ATOM 631 O O . VAL A 1 81 ? -1.859 10.601 -4.035 1.00 9.64 81 VAL A O 1
ATOM 635 N N . TYR A 1 82 ? -4.099 10.745 -3.663 1.00 5.75 82 TYR A N 1
ATOM 636 C CA . TYR A 1 82 ? -3.940 10.544 -2.222 1.00 4.60 82 TYR A CA 1
ATOM 637 C C . TYR A 1 82 ? -4.098 9.073 -1.838 1.00 7.12 82 TYR A C 1
ATOM 638 O O . TYR A 1 82 ? -5.000 8.394 -2.319 1.00 9.05 82 TYR A O 1
ATOM 647 N N . VAL A 1 83 ? -3.233 8.603 -0.950 1.00 6.96 83 VAL A N 1
ATOM 648 C CA . VAL A 1 83 ? -3.456 7.290 -0.330 1.00 6.23 83 VAL A CA 1
ATOM 649 C C . VAL A 1 83 ? -3.467 7.515 1.184 1.00 7.51 83 VAL A C 1
ATOM 650 O O . VAL A 1 83 ? -2.988 8.566 1.640 1.00 8.59 83 VAL A O 1
ATOM 654 N N . TYR A 1 84 ? -3.977 6.533 1.918 1.00 6.31 84 TYR A N 1
ATOM 655 C CA . TYR A 1 84 ? -4.194 6.677 3.343 1.00 7.87 84 TYR A CA 1
ATOM 656 C C . TYR A 1 84 ? -3.582 5.546 4.148 1.00 14.04 84 TYR A C 1
ATOM 657 O O . TYR A 1 84 ? -3.451 4.415 3.682 1.00 8.39 84 TYR A O 1
ATOM 666 N N . ARG A 1 85 ? -3.224 5.873 5.386 1.00 11.44 85 ARG A N 1
ATOM 667 C CA . ARG A 1 85 ? -2.713 4.843 6.296 1.00 9.23 85 ARG A CA 1
ATOM 668 C C . ARG A 1 85 ? -3.335 5.090 7.660 1.00 7.13 85 ARG A C 1
ATOM 669 O O . ARG A 1 85 ? -3.136 6.186 8.215 1.00 8.71 85 ARG A O 1
ATOM 672 N N . LEU A 1 86 ? -4.071 4.117 8.162 1.00 9.33 86 LEU A N 1
ATOM 673 C CA . LEU A 1 86 ? -4.791 4.279 9.434 1.00 7.18 86 LEU A CA 1
ATOM 674 C C . LEU A 1 86 ? -3.841 3.800 10.530 1.00 9.07 86 LEU A C 1
ATOM 675 O O . LEU A 1 86 ? -3.254 2.722 10.413 1.00 14.70 86 LEU A O 1
ATOM 680 N N . LEU A 1 87 ? -3.649 4.591 11.581 1.00 9.92 87 LEU A N 1
ATOM 681 C CA . LEU A 1 87 ? -2.607 4.291 12.551 1.00 9.64 87 LEU A CA 1
ATOM 682 C C . LEU A 1 87 ? -3.123 4.368 13.985 1.00 8.64 87 LEU A C 1
ATOM 683 O O . LEU A 1 87 ? -4.024 5.152 14.261 1.00 10.03 87 LEU A O 1
ATOM 688 N N . ASN A 1 88 ? -2.505 3.584 14.856 1.00 9.59 88 ASN A N 1
ATOM 689 C CA . ASN A 1 88 ? -2.750 3.656 16.292 1.00 10.21 88 ASN A CA 1
ATOM 690 C C . ASN A 1 88 ? -1.987 4.822 16.900 1.00 10.04 88 ASN A C 1
ATOM 691 O O . ASN A 1 88 ? -1.069 5.345 16.266 1.00 9.94 88 ASN A O 1
ATOM 696 N N . LEU A 1 89 ? -2.338 5.235 18.120 1.00 10.71 89 LEU A N 1
ATOM 697 C CA . LEU A 1 89 ? -1.637 6.413 18.636 1.00 11.37 89 LEU A CA 1
ATOM 698 C C . LEU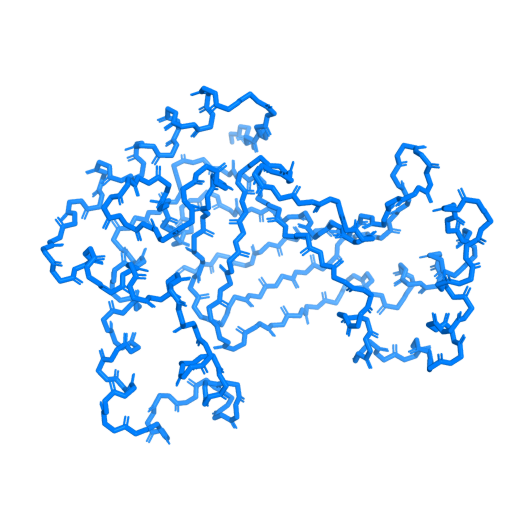 A 1 89 ? -0.154 6.193 18.870 1.00 15.98 89 LEU A C 1
ATOM 699 O O . LEU A 1 89 ? 0.603 7.175 18.958 1.00 22.31 89 LEU A O 1
ATOM 704 N N . ASP A 1 90 ? 0.331 4.951 18.974 1.00 15.30 90 ASP A N 1
ATOM 705 C CA . ASP A 1 90 ? 1.750 4.738 19.273 1.00 19.56 90 ASP A CA 1
ATOM 706 C C . ASP A 1 90 ? 2.622 5.163 18.106 1.00 19.41 90 ASP A C 1
ATOM 707 O O . ASP A 1 90 ? 3.838 5.290 18.227 1.00 16.91 90 ASP A O 1
ATOM 712 N N . TYR A 1 91 ? 2.008 5.416 16.953 1.00 13.05 91 TYR A N 1
ATOM 713 C CA . TYR A 1 91 ? 2.721 6.095 15.870 1.00 12.72 91 TYR A CA 1
ATOM 714 C C . TYR A 1 91 ? 3.335 7.398 16.382 1.00 12.10 91 TYR A C 1
ATOM 715 O O . TYR A 1 91 ? 4.377 7.801 15.840 1.00 16.29 91 TYR A O 1
ATOM 724 N N . LEU A 1 92 ? 2.731 8.055 17.366 1.00 11.43 92 LEU A N 1
ATOM 725 C CA . LEU A 1 92 ? 3.228 9.359 17.833 1.00 12.27 92 LEU A CA 1
ATOM 726 C C . LEU A 1 92 ? 4.300 9.243 18.894 1.00 13.70 92 LEU A C 1
ATOM 727 O O . LEU A 1 92 ? 4.788 10.236 19.447 1.00 15.97 92 LEU A O 1
ATOM 732 N N . SER A 1 93 ? 4.710 8.022 19.222 1.00 11.58 93 SER A N 1
ATOM 733 C CA . SER A 1 93 ? 5.573 7.872 20.397 1.00 15.98 93 SER A CA 1
ATOM 734 C C . SER A 1 93 ? 6.994 8.296 20.073 1.00 21.01 93 SER A C 1
ATOM 735 O O . SER A 1 93 ? 7.851 8.442 20.940 1.00 17.55 93 SER A O 1
ATOM 738 N N . SER A 1 94 ? 7.276 8.536 18.789 1.00 17.45 94 SER A N 1
ATOM 739 C CA . SER A 1 94 ? 8.632 9.035 18.525 1.00 22.44 94 SER A CA 1
ATOM 740 C C . SER A 1 94 ? 8.638 10.445 17.959 1.00 25.59 94 SER A C 1
ATOM 741 O O . SER A 1 94 ? 9.616 10.886 17.352 1.00 41.30 94 SER A O 1
ATOM 743 N N . ILE A 1 95 ? 7.560 11.201 18.131 1.00 19.08 95 ILE A N 1
ATOM 744 C CA . ILE A 1 95 ? 7.544 12.582 17.669 1.00 15.65 95 ILE A CA 1
ATOM 745 C C . ILE A 1 95 ? 8.250 13.502 18.648 1.00 16.44 95 ILE A C 1
ATOM 746 O O . ILE A 1 95 ? 7.785 13.667 19.783 1.00 15.01 95 ILE A O 1
ATOM 751 N N . THR A 1 96 ? 9.357 14.128 18.274 1.00 13.60 96 THR A N 1
ATOM 752 C CA . THR A 1 96 ? 10.056 14.950 19.259 1.00 11.62 96 THR A CA 1
ATOM 753 C C . THR A 1 96 ? 9.208 16.078 19.831 1.00 10.89 96 THR A C 1
ATOM 754 O O . THR A 1 96 ? 8.546 16.753 19.042 1.00 14.54 96 THR A O 1
ATOM 758 N N . GLY A 1 97 ? 9.243 16.327 21.131 1.00 12.00 97 GLY A N 1
ATOM 759 C CA . GLY A 1 97 ? 8.515 17.320 21.863 1.00 9.05 97 GLY A CA 1
ATOM 760 C C . GLY A 1 97 ? 7.101 16.900 22.252 1.00 12.00 97 GLY A C 1
ATOM 761 O O . GLY A 1 97 ? 6.481 17.638 23.025 1.00 11.47 97 GLY A O 1
ATOM 762 N N . PHE A 1 98 ? 6.606 15.774 21.735 1.00 11.22 98 PHE A N 1
ATOM 763 C CA . PHE A 1 98 ? 5.284 15.248 22.094 1.00 9.94 98 PHE A CA 1
ATOM 764 C C . PHE A 1 98 ? 5.496 14.179 23.159 1.00 14.30 98 PHE A C 1
ATOM 765 O O . PHE A 1 98 ? 5.914 13.062 22.847 1.00 9.41 98 PHE A O 1
ATOM 773 N N . THR A 1 99 ? 5.241 14.545 24.427 1.00 8.61 99 THR A N 1
ATOM 774 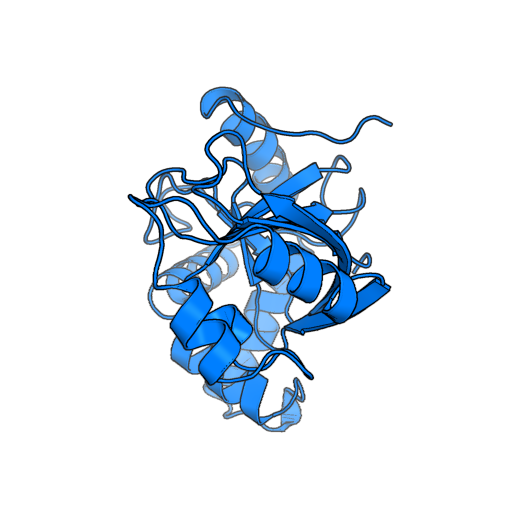C CA . THR A 1 99 ? 5.758 13.708 25.503 1.00 8.17 99 THR A CA 1
ATOM 775 C C . THR A 1 99 ? 4.867 12.505 25.773 1.00 7.53 99 THR A C 1
ATOM 776 O O . THR A 1 99 ? 3.738 12.427 25.291 1.00 8.35 99 THR A O 1
ATOM 780 N N . ARG A 1 100 ? 5.393 11.565 26.560 1.00 4.26 100 ARG A N 1
ATOM 781 C CA . ARG A 1 100 ? 4.529 10.462 26.984 1.00 5.11 100 ARG A CA 1
ATOM 782 C C . ARG A 1 100 ? 3.262 10.958 27.662 1.00 5.19 100 ARG A C 1
ATOM 783 O O . ARG A 1 100 ? 2.186 10.386 27.491 1.00 7.58 100 ARG A O 1
ATOM 791 N N . GLU A 1 101 ? 3.375 12.030 28.462 1.00 7.19 101 GLU A N 1
ATOM 792 C CA . GLU A 1 101 ? 2.159 12.530 29.119 1.00 4.68 101 GLU A CA 1
ATOM 793 C C . GLU A 1 101 ? 1.234 13.196 28.113 1.00 6.21 101 GLU A C 1
ATOM 794 O O . GLU A 1 101 ? 0.016 13.089 28.270 1.00 8.50 101 GLU A O 1
ATOM 800 N N . ASP A 1 102 ? 1.785 13.878 27.099 1.00 6.13 102 ASP A N 1
ATOM 801 C CA . ASP A 1 102 ? 0.944 14.399 26.027 1.00 7.38 102 ASP A CA 1
ATOM 802 C C . ASP A 1 102 ? 0.122 13.259 25.417 1.00 8.09 102 ASP A C 1
ATOM 803 O O . ASP A 1 102 ? -1.087 13.391 25.213 1.00 9.96 102 ASP A O 1
ATOM 808 N N . LEU A 1 103 ? 0.811 12.149 25.152 1.00 6.22 103 LEU A N 1
ATOM 809 C CA . LEU A 1 103 ? 0.131 11.001 24.556 1.00 7.70 103 LEU A CA 1
ATOM 810 C C . LEU A 1 103 ? -0.922 10.431 25.494 1.00 4.17 103 LEU A C 1
ATOM 811 O O . LEU A 1 103 ? -2.014 10.035 25.065 1.00 6.89 103 LEU A O 1
ATOM 816 N N . HIS A 1 104 ? -0.528 10.372 26.776 1.00 7.44 104 HIS A N 1
ATOM 817 C CA . HIS A 1 104 ? -1.468 9.853 27.770 1.00 10.87 104 HIS A CA 1
ATOM 818 C C . HIS A 1 104 ? -2.735 10.700 27.808 1.00 11.30 104 HIS A C 1
ATOM 819 O O . HIS A 1 104 ? -3.852 10.179 27.820 1.00 12.08 104 HIS A O 1
ATOM 826 N N . MET A 1 105 ? -2.536 12.020 27.817 1.00 5.88 105 MET A N 1
ATOM 827 C CA . MET A 1 105 ? -3.693 12.926 27.833 1.00 10.49 105 MET A CA 1
ATOM 828 C C . MET A 1 105 ? -4.459 12.879 26.511 1.00 9.04 105 MET A C 1
ATOM 829 O O . MET A 1 105 ? -5.684 13.004 26.509 1.00 11.59 105 MET A O 1
ATOM 834 N N . LEU A 1 106 ? -3.736 12.706 25.403 1.00 6.79 106 LEU A N 1
ATOM 835 C CA . LEU A 1 106 ? -4.403 12.626 24.101 1.00 11.54 106 LEU A CA 1
ATOM 836 C C . LEU A 1 106 ? -5.432 11.499 24.074 1.00 11.07 106 LEU A C 1
ATOM 837 O O . LEU A 1 106 ? -6.541 11.649 23.536 1.00 9.06 106 LEU A O 1
ATOM 842 N N . GLN A 1 107 ? -5.062 10.349 24.645 1.00 10.78 107 GLN A N 1
ATOM 843 C CA . GLN A 1 107 ? -5.938 9.175 24.515 1.00 12.60 107 GLN A CA 1
ATOM 844 C C . GLN A 1 107 ? -7.043 9.207 25.555 1.00 10.75 107 GLN A C 1
ATOM 845 O O . GLN A 1 107 ? -7.905 8.333 25.495 1.00 17.92 107 GLN A O 1
ATOM 851 N N . GLN A 1 108 ? -6.956 10.198 26.433 1.00 9.32 108 GLN A N 1
ATOM 852 C CA . GLN A 1 108 ? -8.039 10.501 27.357 1.00 14.52 108 GLN A CA 1
ATOM 853 C C . GLN A 1 108 ? -9.000 11.418 26.604 1.00 16.28 108 GLN A C 1
ATOM 854 O O . GLN A 1 108 ? -9.026 12.630 26.784 1.00 12.99 108 GLN A O 1
ATOM 860 N N . THR A 1 109 ? -9.774 10.798 25.710 1.00 13.18 109 THR A N 1
ATOM 861 C CA . THR A 1 109 ? -10.707 11.585 24.914 1.00 15.74 109 THR A CA 1
ATOM 862 C C . THR A 1 109 ? -11.945 12.026 25.698 1.00 20.60 109 THR A C 1
ATOM 863 O O . THR A 1 109 ? -12.272 11.481 26.752 1.00 14.36 109 THR A O 1
ATOM 867 N N . ASN A 1 110 ? -12.647 13.020 25.170 1.00 14.81 110 ASN A N 1
ATOM 868 C CA . ASN A 1 110 ? -13.965 13.406 25.671 1.00 11.19 110 ASN A CA 1
ATOM 869 C C . ASN A 1 110 ? -14.976 12.695 24.755 1.00 17.14 110 ASN A C 1
ATOM 870 O O . ASN A 1 110 ? -15.336 13.166 23.683 1.00 16.68 110 ASN A O 1
ATOM 875 N N . ASN A 1 111 ? -15.442 11.548 25.223 1.00 16.91 111 ASN A N 1
ATOM 876 C CA . ASN A 1 111 ? -16.430 10.764 24.490 1.00 18.58 111 ASN A CA 1
ATOM 877 C C . ASN A 1 111 ? -15.939 10.482 23.079 1.00 16.26 111 ASN A C 1
ATOM 878 O O . ASN A 1 111 ? -16.678 10.509 22.094 1.00 21.18 111 ASN A O 1
ATOM 883 N N . GLY A 1 112 ? -14.649 10.189 22.966 1.00 10.69 112 GLY A N 1
ATOM 884 C CA . GLY A 1 112 ? -14.096 9.809 21.682 1.00 12.00 112 GLY A CA 1
ATOM 885 C C . GLY A 1 112 ? -13.476 10.990 20.959 1.00 9.08 112 GLY A C 1
ATOM 886 O O . GLY A 1 112 ? -12.700 10.748 20.025 1.00 11.16 112 GLY A O 1
ATOM 887 N N . GLN A 1 113 ? -13.797 12.206 21.398 1.00 7.80 113 GLN A N 1
ATOM 888 C CA . GLN A 1 113 ? -13.258 13.417 20.781 1.00 8.93 113 GLN A CA 1
ATOM 889 C C . GLN A 1 113 ? -11.908 13.837 21.352 1.00 11.41 113 GLN A C 1
ATOM 890 O O . GLN A 1 113 ? -11.751 13.915 22.578 1.00 12.37 113 GLN A O 1
ATOM 896 N N . TYR A 1 114 ? -10.932 14.097 20.482 1.00 10.72 114 TYR A N 1
ATOM 897 C CA . TYR A 1 114 ? -9.591 14.495 20.897 1.00 7.00 114 TYR A CA 1
ATOM 898 C C . TYR A 1 114 ? -9.499 15.980 21.257 1.00 11.67 114 TYR A C 1
ATOM 899 O O . TYR A 1 114 ? -10.164 16.821 20.666 1.00 10.26 114 TYR A O 1
ATOM 908 N N . ASN A 1 115 ? -8.649 16.235 22.236 1.00 10.79 115 ASN A N 1
ATOM 909 C CA . ASN A 1 115 ? -8.254 17.524 22.756 1.00 10.98 115 ASN A CA 1
ATOM 910 C C . ASN A 1 115 ? -7.682 18.421 21.659 1.00 11.19 115 ASN A C 1
ATOM 911 O O . ASN A 1 115 ? -6.618 18.113 21.108 1.00 10.22 115 ASN A O 1
ATOM 916 N N . GLU A 1 116 ? -8.357 19.514 21.331 1.00 9.21 116 GLU A N 1
ATOM 917 C CA . GLU A 1 116 ? -7.863 20.388 20.258 1.00 10.28 116 GLU A CA 1
ATOM 918 C C . GLU A 1 116 ? -6.504 21.010 20.536 1.00 11.55 116 GLU A C 1
ATOM 919 O O . GLU A 1 116 ? -5.687 21.212 19.633 1.00 9.92 116 GLU A O 1
ATOM 921 N N . ALA A 1 117 ? -6.210 21.363 21.790 1.00 10.07 117 ALA A N 1
ATOM 922 C CA . ALA A 1 117 ? -4.902 21.971 22.066 1.00 13.92 117 ALA A CA 1
ATOM 923 C C . ALA A 1 117 ? -3.768 20.976 21.829 1.00 11.81 117 ALA A C 1
ATOM 924 O O . ALA A 1 117 ? -2.696 21.309 21.321 1.00 10.57 117 ALA A O 1
ATOM 926 N N . LEU A 1 118 ? -3.984 19.716 22.204 1.00 6.90 118 LEU A N 1
ATOM 927 C CA . LEU A 1 118 ? -2.937 18.719 21.973 1.00 7.91 118 LEU A CA 1
ATOM 928 C C . LEU A 1 118 ? -2.760 18.467 20.483 1.00 7.85 118 LEU A C 1
ATOM 929 O O . LEU A 1 118 ? -1.642 18.251 20.032 1.00 7.84 118 LEU A O 1
ATOM 934 N N . VAL A 1 119 ? -3.864 18.501 19.714 1.00 8.39 119 VAL A N 1
ATOM 935 C CA . VAL A 1 119 ? -3.707 18.290 18.259 1.00 8.87 119 VAL A CA 1
ATOM 936 C C . VAL A 1 119 ? -2.993 19.499 17.666 1.00 8.03 119 VAL A C 1
ATOM 937 O O . VAL A 1 119 ? -2.199 19.373 16.738 1.00 6.96 119 VAL A O 1
ATOM 941 N N . SER A 1 120 ? -3.287 20.671 18.238 1.00 8.05 120 SER A N 1
ATOM 942 C CA . SER A 1 120 ? -2.559 21.867 17.822 1.00 9.98 120 SER A CA 1
ATOM 943 C C . SER A 1 120 ? -1.080 21.727 18.112 1.00 11.46 120 SER A C 1
ATOM 944 O O . SER A 1 120 ? -0.210 22.116 17.321 1.00 11.64 120 SER A O 1
ATOM 949 N N . LYS A 1 121 ? -0.753 21.149 19.269 1.00 10.45 121 LYS A N 1
ATOM 950 C CA . LYS A 1 121 ? 0.658 20.902 19.580 1.00 10.34 121 LYS A CA 1
ATOM 951 C C . LYS A 1 121 ? 1.295 19.989 18.544 1.00 12.07 121 LYS A C 1
ATOM 952 O O . LYS A 1 121 ? 2.421 20.182 18.060 1.00 13.10 121 LYS A O 1
ATOM 958 N N . LEU A 1 122 ? 0.565 18.929 18.179 1.00 6.57 122 LEU A N 1
ATOM 959 C CA . LEU A 1 122 ? 1.068 17.970 17.194 1.00 9.66 122 LEU A CA 1
ATOM 960 C C . LEU A 1 122 ? 1.382 18.682 15.877 1.00 11.20 122 LEU A C 1
ATOM 961 O O . LEU A 1 122 ? 2.427 18.472 15.262 1.00 11.88 122 LEU A O 1
ATOM 966 N N . ASN A 1 123 ? 0.466 19.531 15.431 1.00 8.98 123 ASN A N 1
ATOM 967 C CA . ASN A 1 123 ? 0.684 20.283 14.201 1.00 4.07 123 ASN A CA 1
ATOM 968 C C . ASN A 1 123 ? 1.945 21.121 14.304 1.00 10.11 123 ASN A C 1
ATOM 969 O O . ASN A 1 123 ? 2.801 21.261 13.445 1.00 9.03 123 ASN A O 1
ATOM 974 N N . ASN A 1 124 ? 2.077 21.753 15.480 1.00 10.66 124 ASN A N 1
ATOM 975 C CA . ASN A 1 124 ? 3.247 22.603 15.686 1.00 15.14 124 ASN A CA 1
ATOM 976 C C . ASN A 1 124 ? 4.525 21.774 15.666 1.00 11.85 124 ASN A C 1
ATOM 977 O O . ASN A 1 124 ? 5.550 22.249 15.166 1.00 13.47 124 ASN A O 1
ATOM 982 N N . LEU A 1 125 ? 4.506 20.544 16.155 1.00 9.48 125 LEU A N 1
ATOM 983 C CA . LEU A 1 125 ? 5.660 19.656 16.205 1.00 8.23 125 LEU A CA 1
ATOM 984 C C . LEU A 1 125 ? 5.874 18.819 14.941 1.00 11.83 125 LEU A C 1
ATOM 985 O O . LEU A 1 125 ? 6.988 18.305 14.737 1.00 9.94 125 LEU A O 1
ATOM 990 N N . MET A 1 126 ? 4.849 18.662 14.091 1.00 7.33 126 MET A N 1
ATOM 991 C CA . MET A 1 126 ? 5.111 17.837 12.905 1.00 6.98 126 MET A CA 1
ATOM 992 C C . MET A 1 126 ? 5.113 18.630 11.600 1.00 6.47 126 MET A C 1
ATOM 993 O O . MET A 1 126 ? 5.682 18.145 10.605 1.00 6.60 126 MET A O 1
ATOM 998 N N . ASN A 1 127 ? 4.508 19.811 11.557 1.00 3.79 127 ASN A N 1
ATOM 999 C CA . ASN A 1 127 ? 4.449 20.490 10.258 1.00 6.89 127 ASN A CA 1
ATOM 1000 C C . ASN A 1 127 ? 5.841 20.843 9.750 1.00 5.67 127 ASN A C 1
ATOM 1001 O O . ASN A 1 127 ? 6.773 21.118 10.509 1.00 6.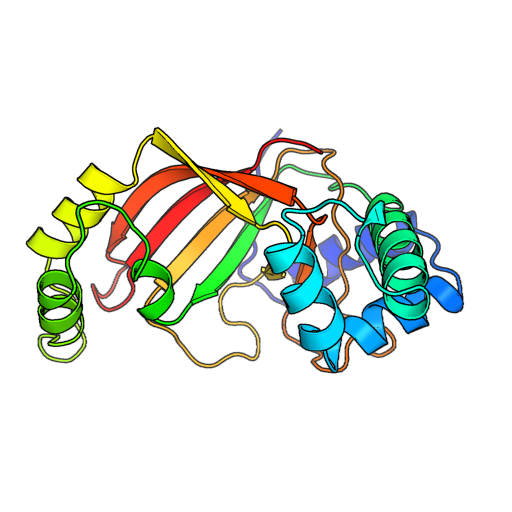49 127 ASN A O 1
ATOM 1006 N N . SER A 1 128 ? 5.936 20.798 8.424 1.00 5.25 128 SER A N 1
ATOM 1007 C CA . SER A 1 128 ? 7.173 21.077 7.728 1.00 6.26 128 SER A CA 1
ATOM 1008 C C . SER A 1 128 ? 8.289 20.096 8.082 1.00 13.96 128 SER A C 1
ATOM 1009 O O . SER A 1 128 ? 9.456 20.447 7.845 1.00 18.52 128 SER A O 1
ATOM 1012 N N . ARG A 1 129 ? 8.026 18.924 8.634 1.00 8.47 129 ARG A N 1
ATOM 1013 C CA . ARG A 1 129 ? 9.052 17.927 8.899 1.00 7.31 129 ARG A CA 1
ATOM 1014 C C . ARG A 1 129 ? 8.915 16.753 7.929 1.00 9.31 129 ARG A C 1
ATOM 1015 O O . ARG A 1 129 ? 7.807 16.348 7.571 1.00 8.75 129 ARG A O 1
ATOM 1029 N N . ILE A 1 130 ? 10.063 16.206 7.541 1.00 6.65 130 ILE A N 1
ATOM 1030 C CA . ILE A 1 130 ? 10.070 15.004 6.702 1.00 6.46 130 ILE A CA 1
ATOM 1031 C C . ILE A 1 130 ? 10.297 13.776 7.588 1.00 6.80 130 ILE A C 1
ATOM 1032 O O . ILE A 1 130 ? 11.241 13.739 8.362 1.00 8.46 130 ILE A O 1
ATOM 1037 N N . TYR A 1 131 ? 9.432 12.777 7.453 1.00 6.87 131 TYR A N 1
ATOM 1038 C CA . TYR A 1 131 ? 9.543 11.493 8.118 1.00 9.61 131 TYR A CA 1
ATOM 1039 C C . TYR A 1 131 ? 9.844 10.431 7.060 1.00 9.52 131 TYR A C 1
ATOM 1040 O O . TYR A 1 131 ? 9.312 10.519 5.948 1.00 8.19 131 TYR A O 1
ATOM 1049 N N . ARG A 1 132 ? 10.701 9.480 7.425 1.00 8.32 132 ARG A N 1
ATOM 1050 C CA . ARG A 1 132 ? 11.086 8.437 6.478 1.00 10.59 132 ARG A CA 1
ATOM 1051 C C . ARG A 1 132 ? 10.778 7.058 7.032 1.00 12.93 132 ARG A C 1
ATOM 1052 O O . ARG A 1 132 ? 10.979 6.817 8.234 1.00 11.33 132 ARG A O 1
ATOM 1060 N N . GLU A 1 133 ? 10.294 6.153 6.187 1.00 7.82 133 GLU A N 1
ATOM 1061 C CA . GLU A 1 133 ? 10.074 4.776 6.628 1.00 6.36 133 GLU A CA 1
ATOM 1062 C C . GLU A 1 133 ? 11.143 3.915 5.972 1.00 11.08 133 GLU A C 1
ATOM 1063 O O . GLU A 1 133 ? 11.197 3.924 4.737 1.00 10.10 133 GLU A O 1
ATOM 1069 N N . ASN A 1 134 ? 11.985 3.212 6.725 1.00 7.84 134 ASN A N 1
ATOM 1070 C CA . ASN A 1 134 ? 13.001 2.423 6.042 1.00 10.42 134 ASN A CA 1
ATOM 1071 C C . ASN A 1 134 ? 12.478 1.089 5.540 1.00 12.00 134 ASN A C 1
ATOM 1072 O O . ASN A 1 134 ? 13.097 0.484 4.647 1.00 8.07 134 ASN A O 1
ATOM 1077 N N . GLY A 1 135 ? 11.367 0.637 6.121 1.00 7.35 135 GLY A N 1
ATOM 1078 C CA . GLY A 1 135 ? 10.709 -0.530 5.544 1.00 6.43 135 GLY A CA 1
ATOM 1079 C C . GLY A 1 135 ? 9.861 -0.070 4.358 1.00 6.11 135 GLY A C 1
ATOM 1080 O O . GLY A 1 135 ? 10.018 1.065 3.918 1.00 6.47 135 GLY A O 1
ATOM 1081 N N . TYR A 1 136 ? 9.011 -0.963 3.879 1.00 6.12 136 TYR A N 1
ATOM 1082 C CA . TYR A 1 136 ? 8.023 -0.618 2.854 1.00 8.17 136 TYR A CA 1
ATOM 1083 C C . TYR A 1 136 ? 6.855 0.116 3.500 1.00 6.22 136 TYR A C 1
ATOM 1084 O O . TYR A 1 136 ? 6.693 0.050 4.719 1.00 10.32 136 TYR A O 1
ATOM 1093 N N . SER A 1 137 ? 6.028 0.823 2.722 1.00 6.94 137 SER A N 1
ATOM 1094 C CA . SER A 1 137 ? 4.887 1.511 3.331 1.00 5.65 137 SER A CA 1
ATOM 1095 C C . SER A 1 137 ? 3.585 0.983 2.736 1.00 8.49 137 SER A C 1
ATOM 1096 O O . SER A 1 137 ? 3.381 1.037 1.509 1.00 10.50 137 SER A O 1
ATOM 1099 N N . SER A 1 138 ? 2.722 0.483 3.600 1.00 8.13 138 SER A N 1
ATOM 1100 C CA . SER A 1 138 ? 1.426 -0.035 3.173 1.00 9.69 138 SER A CA 1
ATOM 1101 C C . SER A 1 138 ? 0.368 1.048 3.333 1.00 9.56 138 SER A C 1
ATOM 1102 O O . SER A 1 138 ? 0.245 1.573 4.431 1.00 11.63 138 SER A O 1
ATOM 1105 N N . THR A 1 139 ? -0.364 1.371 2.285 1.00 8.62 139 THR A N 1
ATOM 1106 C CA . THR A 1 139 ? -1.326 2.461 2.275 1.00 4.83 139 THR A CA 1
ATOM 1107 C C . THR A 1 139 ? -2.571 1.979 1.551 1.00 7.63 139 THR A C 1
ATOM 1108 O O . THR A 1 139 ? -2.538 0.852 1.041 1.00 8.08 139 THR A O 1
ATOM 11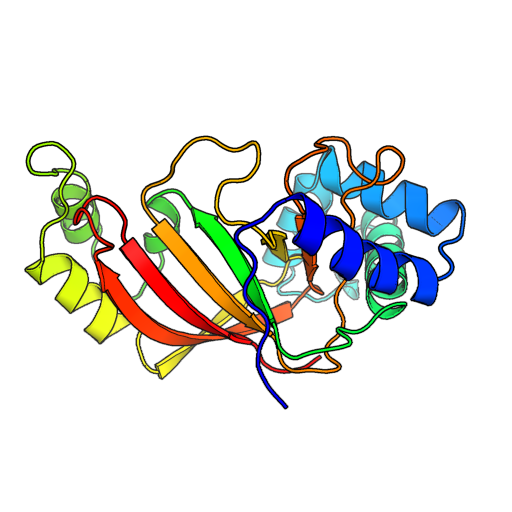12 N N . GLN A 1 140 ? -3.623 2.786 1.506 1.00 5.53 140 GLN A N 1
ATOM 1113 C CA . GLN A 1 140 ? -4.819 2.387 0.769 1.00 7.20 140 GLN A CA 1
ATOM 1114 C C . GLN A 1 140 ? -5.430 3.573 0.029 1.00 6.32 140 GLN A C 1
ATOM 1115 O O . GLN A 1 140 ? -5.362 4.738 0.441 1.00 7.36 140 GLN A O 1
ATOM 1121 N N . LEU A 1 141 ? -6.068 3.243 -1.100 1.00 4.91 141 LEU A N 1
ATOM 1122 C CA . LEU A 1 141 ? -6.728 4.299 -1.878 1.00 8.08 141 LEU A CA 1
ATOM 1123 C C . LEU A 1 141 ? -8.009 4.806 -1.239 1.00 7.59 141 LEU A C 1
ATOM 1124 O O . LEU A 1 141 ? -8.381 5.970 -1.402 1.00 11.35 141 LEU A O 1
ATOM 1129 N N . VAL A 1 142 ? -8.721 3.936 -0.535 1.00 9.09 142 VAL A N 1
ATOM 1130 C CA . VAL A 1 142 ? -9.963 4.298 0.161 1.00 6.14 142 VAL A CA 1
ATOM 1131 C C . VAL A 1 142 ? -9.746 4.156 1.663 1.00 8.18 142 VAL A C 1
ATOM 1132 O O . VAL A 1 142 ? -9.488 3.064 2.178 1.00 8.48 142 VAL A O 1
ATOM 1136 N N . SER A 1 143 ? -9.823 5.287 2.365 1.00 8.95 143 SER A N 1
ATOM 1137 C CA . SER A 1 143 ? -9.464 5.264 3.778 1.00 9.12 143 SER A CA 1
ATOM 1138 C C . SER A 1 143 ? -10.389 4.320 4.537 1.00 9.81 143 SER A C 1
ATOM 1139 O O . SER A 1 143 ? -11.609 4.474 4.412 1.00 10.54 143 SER A O 1
ATOM 1142 N N . GLY A 1 144 ? -9.861 3.375 5.294 1.00 10.52 144 GLY A N 1
ATOM 1143 C CA . GLY A 1 144 ? -10.623 2.449 6.112 1.00 14.88 144 GLY A CA 1
ATOM 1144 C C . GLY A 1 144 ? -11.275 1.294 5.392 1.00 11.69 144 GLY A C 1
ATOM 1145 O O . GLY A 1 144 ? -12.090 0.527 5.925 1.00 10.91 144 GLY A O 1
ATOM 1146 N N . ALA A 1 145 ? -10.942 1.107 4.118 1.00 8.21 145 ALA A N 1
ATOM 1147 C CA . ALA A 1 145 ? -11.512 -0.009 3.373 1.00 9.45 145 ALA A CA 1
ATOM 1148 C C . ALA A 1 145 ? -11.134 -1.333 4.031 1.00 8.98 145 ALA A C 1
ATOM 1149 O O . ALA A 1 145 ? -9.952 -1.642 4.167 1.00 12.45 145 ALA A O 1
ATOM 1151 N N . ALA A 1 146 ? -12.159 -2.098 4.422 1.00 9.35 146 ALA A N 1
ATOM 1152 C CA . ALA A 1 146 ? -11.948 -3.423 4.987 1.00 8.55 146 ALA A CA 1
ATOM 1153 C C . ALA A 1 146 ? -11.195 -3.361 6.314 1.0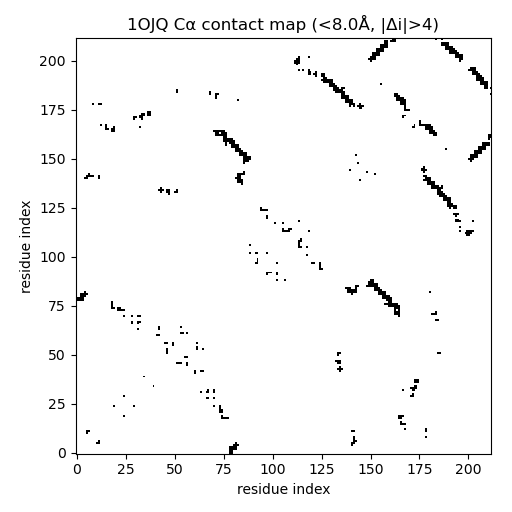0 11.93 146 ALA A C 1
ATOM 1154 O O . ALA A 1 146 ? -10.745 -4.419 6.779 1.00 15.76 146 ALA A O 1
ATOM 1156 N N . LEU A 1 147 ? -11.088 -2.180 6.906 1.00 7.61 147 LEU A N 1
ATOM 1157 C CA . LEU A 1 147 ? -10.377 -2.029 8.168 1.00 10.45 147 LEU A CA 1
ATOM 1158 C C . LEU A 1 147 ? -11.208 -1.294 9.221 1.00 14.25 147 LEU A C 1
ATOM 1159 O O . LEU A 1 147 ? -11.991 -0.393 8.943 1.00 13.21 147 LEU A O 1
ATOM 1164 N N . ALA A 1 148 ? -11.008 -1.712 10.480 1.00 15.10 148 ALA A N 1
ATOM 1165 C CA . ALA A 1 148 ? -11.650 -0.993 11.578 1.00 18.43 148 ALA A CA 1
ATOM 1166 C C . ALA A 1 148 ? -11.093 0.413 11.730 1.00 13.46 148 ALA A C 1
ATOM 1167 O O . ALA A 1 148 ? -9.930 0.636 11.397 1.00 11.59 148 ALA A O 1
ATOM 1169 N N . GLY A 1 149 ? -11.887 1.332 12.268 1.00 19.86 149 GLY A N 1
ATOM 1170 C CA . GLY A 1 149 ? -11.412 2.672 12.532 1.00 22.33 149 GLY A CA 1
ATOM 1171 C C . GLY A 1 149 ? -10.221 2.763 13.460 1.00 16.76 149 GLY A C 1
ATOM 1172 O O . GLY A 1 149 ? -10.040 1.962 14.387 1.00 16.82 149 GLY A O 1
ATOM 1173 N N . ARG A 1 150 ? -9.375 3.765 13.223 1.00 10.93 150 ARG A N 1
ATOM 1174 C CA . ARG A 1 150 ? -8.211 4.017 14.063 1.00 12.40 150 ARG A CA 1
ATOM 1175 C C . ARG A 1 150 ? -8.095 5.514 14.344 1.00 13.82 150 ARG A C 1
ATOM 1176 O O . ARG A 1 150 ? -8.672 6.335 13.636 1.00 11.91 150 ARG A O 1
ATOM 1184 N N . PRO A 1 151 ? -7.376 5.885 15.385 1.00 9.62 151 PRO A N 1
ATOM 1185 C CA . PRO A 1 151 ? -7.338 7.300 15.796 1.00 15.33 151 PRO A CA 1
ATOM 1186 C C . PRO A 1 151 ? -6.706 8.249 14.785 1.00 10.52 151 PRO A C 1
ATOM 1187 O O . PRO A 1 151 ? -7.083 9.410 14.708 1.00 11.97 151 PRO A O 1
ATOM 1191 N N . ILE A 1 152 ? -5.729 7.771 14.029 1.00 10.25 152 ILE A N 1
ATOM 1192 C CA . ILE A 1 152 ? -4.960 8.642 13.133 1.00 9.55 152 ILE A CA 1
ATOM 1193 C C . ILE A 1 152 ? -5.128 8.200 11.684 1.00 12.05 152 ILE A C 1
ATOM 1194 O O . ILE A 1 152 ? -5.080 7.017 11.362 1.00 12.56 152 ILE A O 1
ATOM 1199 N N . GLU A 1 153 ? -5.318 9.176 10.816 1.00 9.59 153 GLU A N 1
ATOM 1200 C CA . GLU A 1 153 ? -5.275 8.937 9.371 1.00 7.71 153 GLU A CA 1
ATOM 1201 C C . GLU A 1 153 ? -4.123 9.728 8.765 1.00 6.41 153 GLU A C 1
ATOM 1202 O O . GLU A 1 153 ? -4.134 10.972 8.796 1.00 9.43 153 GLU A O 1
ATOM 1208 N N . LEU A 1 154 ? -3.132 9.013 8.254 1.00 8.76 154 LEU A N 1
ATOM 1209 C CA . LEU A 1 154 ? -2.030 9.605 7.497 1.00 5.81 154 LEU A CA 1
ATOM 1210 C C . LEU A 1 154 ? -2.494 9.697 6.043 1.00 8.46 154 LEU A C 1
ATOM 1211 O O . LEU A 1 154 ? -2.723 8.668 5.405 1.00 8.32 154 LEU A O 1
ATOM 1216 N N . LYS A 1 155 ? -2.652 10.924 5.569 1.00 5.64 155 LYS A N 1
ATOM 1217 C CA . LYS A 1 155 ? -3.179 11.232 4.234 1.00 5.09 155 LYS A CA 1
ATOM 1218 C C . LYS A 1 155 ? -2.041 11.721 3.368 1.00 5.57 155 LYS A C 1
ATOM 1219 O O . LYS A 1 155 ? -1.481 12.809 3.550 1.00 6.09 155 LYS A O 1
ATOM 1225 N N . LEU A 1 156 ? -1.635 10.888 2.413 1.00 3.41 156 LEU A N 1
ATOM 1226 C CA . LEU A 1 156 ? -0.400 11.116 1.677 1.00 5.40 156 LEU A CA 1
ATOM 1227 C C . LEU A 1 156 ? -0.616 11.452 0.210 1.00 5.49 156 LEU A C 1
ATOM 1228 O O . LEU A 1 156 ? -1.174 10.627 -0.517 1.00 9.34 156 LEU A O 1
ATOM 1233 N N . GLU A 1 157 ? -0.192 12.631 -0.219 1.00 5.51 157 GLU A N 1
ATOM 1234 C CA . GLU A 1 157 ? -0.276 12.970 -1.642 1.00 6.84 157 GLU A CA 1
ATOM 1235 C C . GLU A 1 157 ? 0.902 12.351 -2.395 1.00 6.10 157 GLU A C 1
ATOM 1236 O O . GLU A 1 157 ? 2.050 12.699 -2.128 1.00 6.78 157 GLU A O 1
ATOM 1242 N N . LEU A 1 158 ? 0.660 11.448 -3.337 1.00 5.21 158 LEU A N 1
ATOM 1243 C CA . LEU A 1 158 ? 1.719 10.842 -4.118 1.00 4.12 158 LEU A CA 1
ATOM 1244 C C . LEU A 1 158 ? 1.887 11.604 -5.432 1.00 7.05 158 LEU A C 1
ATOM 1245 O O . LEU A 1 158 ? 0.877 11.771 -6.122 1.00 8.79 158 LEU A O 1
ATOM 1250 N N . PRO A 1 159 ? 3.074 12.030 -5.765 1.00 5.04 159 PRO A N 1
ATOM 1251 C CA . PRO A 1 159 ? 3.268 12.707 -7.060 1.00 6.67 159 PRO A CA 1
ATOM 1252 C C . PRO A 1 159 ? 2.945 11.809 -8.244 1.00 13.69 159 PRO A C 1
ATOM 1253 O O . PRO A 1 159 ? 3.117 10.588 -8.209 1.00 11.29 159 PRO A O 1
ATOM 1257 N N . LYS A 1 160 ? 2.470 12.410 -9.331 1.00 5.97 160 LYS A N 1
ATOM 1258 C CA . LYS A 1 160 ? 2.306 11.607 -10.541 1.00 5.11 160 LYS A CA 1
ATOM 1259 C C . LYS A 1 160 ? 3.649 11.037 -10.955 1.00 6.89 160 LYS A C 1
ATOM 1260 O O . LYS A 1 160 ? 4.707 11.677 -10.911 1.00 9.48 160 LYS A O 1
ATOM 1266 N N . GLY A 1 161 ? 3.618 9.782 -11.375 1.00 6.83 161 GLY A N 1
ATOM 1267 C CA . GLY A 1 161 ? 4.820 9.146 -11.883 1.00 8.94 161 GLY A CA 1
ATOM 1268 C C . GLY A 1 161 ? 5.742 8.575 -10.828 1.00 11.52 161 GLY A C 1
ATOM 1269 O O . GLY A 1 161 ? 6.852 8.138 -11.156 1.00 9.94 161 GLY A O 1
ATOM 1270 N N . THR A 1 162 ? 5.326 8.554 -9.562 1.00 7.47 162 THR A N 1
ATOM 1271 C CA . THR A 1 162 ? 6.157 7.922 -8.523 1.00 6.81 162 THR A CA 1
ATOM 1272 C C . THR A 1 162 ? 5.923 6.410 -8.490 1.00 8.42 162 THR A C 1
ATOM 1273 O O . THR A 1 162 ? 4.855 5.903 -8.874 1.00 6.46 162 THR A O 1
ATOM 1277 N N . LYS A 1 163 ? 6.930 5.658 -8.031 1.00 7.97 163 LYS A N 1
ATOM 1278 C CA . LYS A 1 163 ? 6.789 4.199 -7.972 1.00 7.77 163 LYS A CA 1
ATOM 1279 C C . LYS A 1 163 ? 5.696 3.818 -6.986 1.00 8.19 163 LYS A C 1
ATOM 1280 O O . LYS A 1 163 ? 5.684 4.318 -5.856 1.00 6.60 163 LYS A O 1
ATOM 1286 N N . ALA A 1 164 ? 4.794 2.939 -7.387 1.00 5.79 164 ALA A N 1
ATOM 1287 C CA . ALA A 1 164 ? 3.734 2.481 -6.477 1.00 10.72 164 ALA A CA 1
ATOM 1288 C C . ALA A 1 164 ? 3.085 1.212 -7.027 1.00 7.86 164 ALA A C 1
ATOM 1289 O O . ALA A 1 164 ? 2.865 1.135 -8.239 1.00 8.40 164 ALA A O 1
ATOM 1291 N N . ALA A 1 165 ? 2.791 0.242 -6.187 1.00 4.85 165 ALA A N 1
ATOM 1292 C CA . ALA A 1 165 ? 2.132 -0.979 -6.652 1.00 8.25 165 ALA A CA 1
ATOM 1293 C C . ALA A 1 165 ? 0.698 -1.029 -6.122 1.00 8.02 165 ALA A C 1
ATOM 1294 O O . ALA A 1 165 ? 0.487 -0.926 -4.917 1.00 6.54 165 ALA A O 1
ATOM 1296 N N . TYR A 1 166 ? -0.265 -1.195 -7.026 1.00 4.90 166 TYR A N 1
ATOM 1297 C CA . TYR A 1 166 ? -1.615 -1.446 -6.519 1.00 8.50 166 TYR A CA 1
ATOM 1298 C C . TYR A 1 166 ? -1.782 -2.953 -6.379 1.00 9.96 166 TYR A C 1
ATOM 1299 O O . TYR A 1 166 ? -1.572 -3.626 -7.390 1.00 7.31 166 TYR A O 1
ATOM 1308 N N . ILE A 1 167 ? -2.147 -3.398 -5.177 1.00 7.38 167 ILE A N 1
ATOM 1309 C CA . ILE A 1 167 ? -2.103 -4.834 -4.981 1.00 6.05 167 ILE A CA 1
ATOM 1310 C C . ILE A 1 167 ? -3.432 -5.439 -4.575 1.00 6.85 167 ILE A C 1
ATOM 1311 O O . ILE A 1 167 ? -3.429 -6.581 -4.096 1.00 8.95 167 ILE A O 1
ATOM 1316 N N . ASP A 1 168 ? -4.559 -4.759 -4.753 1.00 5.59 168 ASP A N 1
ATOM 1317 C CA . ASP A 1 168 ? -5.816 -5.350 -4.311 1.00 5.97 168 ASP A CA 1
ATOM 1318 C C . ASP A 1 168 ? -6.417 -6.239 -5.403 1.00 8.79 168 ASP A C 1
ATOM 1319 O O . ASP A 1 168 ? -7.398 -5.872 -6.043 1.00 10.72 168 ASP A O 1
ATOM 1324 N N . SER A 1 169 ? -5.808 -7.405 -5.551 1.00 11.87 169 SER A N 1
ATOM 1325 C CA . SER A 1 169 ? -6.266 -8.503 -6.403 1.00 8.58 169 SER A CA 1
ATOM 1326 C C . SER A 1 169 ? -6.069 -9.786 -5.616 1.00 9.33 169 SER A C 1
ATOM 1327 O O . SER A 1 169 ? -5.198 -9.846 -4.732 1.00 7.92 169 SER A O 1
ATOM 1330 N N . LYS A 1 170 ? -6.861 -10.828 -5.881 1.00 7.80 170 LYS A N 1
ATOM 1331 C CA . LYS A 1 170 ? -6.911 -11.911 -4.910 1.00 9.19 170 LYS A CA 1
ATOM 1332 C C . LYS A 1 170 ? -5.665 -12.769 -4.921 1.00 12.62 170 LYS A C 1
ATOM 1333 O O . LYS A 1 170 ? -5.431 -13.434 -3.911 1.00 15.72 170 LYS A O 1
ATOM 1339 N N . GLU A 1 171 ? -4.891 -12.737 -6.000 1.00 10.10 171 GLU A N 1
ATOM 1340 C CA . GLU A 1 171 ? -3.660 -13.515 -6.011 1.00 7.37 171 GLU A CA 1
ATOM 1341 C C . GLU A 1 171 ? -2.457 -12.743 -5.489 1.00 10.48 171 GLU A C 1
ATOM 1342 O O . GLU A 1 171 ? -1.356 -13.307 -5.349 1.00 11.24 171 GLU A O 1
ATOM 1348 N N . LEU A 1 172 ? -2.620 -11.449 -5.205 1.00 8.65 172 LEU A N 1
ATOM 1349 C CA . LEU A 1 172 ? -1.552 -10.577 -4.759 1.00 7.26 172 LEU A CA 1
ATOM 1350 C C . LEU A 1 172 ? -1.603 -10.298 -3.247 1.00 9.85 172 LEU A C 1
ATOM 1351 O O . LEU A 1 172 ? -0.544 -10.008 -2.687 1.00 9.91 172 LEU A O 1
ATOM 1356 N N . THR A 1 173 ? -2.786 -10.338 -2.622 1.00 6.41 173 THR A N 1
ATOM 1357 C CA . THR A 1 173 ? -2.840 -9.968 -1.193 1.00 6.91 173 THR A CA 1
ATOM 1358 C C . THR A 1 173 ? -3.604 -10.964 -0.333 1.00 6.56 173 THR A C 1
ATOM 1359 O O . THR A 1 173 ? -4.638 -11.478 -0.751 1.00 6.02 173 THR A O 1
ATOM 1363 N N . ALA A 1 174 ? -3.076 -11.228 0.864 1.00 6.25 174 ALA A N 1
ATOM 1364 C CA . ALA A 1 174 ? -3.727 -12.082 1.848 1.00 10.67 174 ALA A CA 1
ATOM 1365 C C . ALA A 1 174 ? -4.887 -11.345 2.516 1.00 14.19 174 ALA A C 1
ATOM 1366 O O . ALA A 1 174 ? -5.666 -11.943 3.274 1.00 8.91 174 ALA A O 1
ATOM 1368 N N . TYR A 1 175 ? -4.987 -10.049 2.214 1.00 10.81 175 TYR A N 1
ATOM 1369 C CA . TYR A 1 175 ? -5.994 -9.183 2.821 1.00 8.42 175 TYR A CA 1
ATOM 1370 C C . TYR A 1 175 ? -6.776 -8.374 1.793 1.00 12.41 175 TYR A C 1
ATOM 1371 O O . TYR A 1 175 ? -6.634 -7.147 1.769 1.00 7.37 175 TYR A O 1
ATOM 1380 N N . PRO A 1 176 ? -7.557 -9.064 0.975 1.00 13.02 176 PRO A N 1
ATOM 1381 C CA . PRO A 1 176 ? -8.306 -8.414 -0.107 1.00 11.21 176 PRO A CA 1
ATOM 1382 C C . PRO A 1 176 ? -9.319 -7.398 0.409 1.00 12.86 176 PRO A C 1
ATOM 1383 O O . PRO A 1 176 ? -9.848 -7.525 1.508 1.00 10.10 176 PRO A O 1
ATOM 1387 N N . GLY A 1 177 ? -9.568 -6.378 -0.412 1.00 10.15 177 GLY A N 1
ATOM 1388 C CA . GLY A 1 177 ? -10.601 -5.426 -0.077 1.00 9.02 177 GLY A CA 1
ATOM 1389 C C . GLY A 1 177 ? -10.082 -4.180 0.597 1.00 9.96 177 GLY A C 1
ATOM 1390 O O . GLY A 1 177 ? -10.854 -3.244 0.784 1.00 7.70 177 GLY A O 1
ATOM 1391 N N . GLN A 1 178 ? -8.791 -4.152 0.931 1.00 10.18 178 GLN A N 1
ATOM 1392 C CA . GLN A 1 178 ? -8.204 -2.980 1.557 1.00 7.02 178 GLN A CA 1
ATOM 1393 C C . GLN A 1 178 ? -7.809 -1.896 0.558 1.00 11.29 178 GLN A C 1
ATOM 1394 O O . GLN A 1 178 ? -7.339 -0.842 1.006 1.00 8.07 178 GLN A O 1
ATOM 1400 N N . GLN A 1 179 ? -7.978 -2.153 -0.743 1.00 6.21 179 GLN A N 1
ATOM 1401 C CA . GLN A 1 179 ? -7.560 -1.171 -1.746 1.00 8.87 179 GLN A CA 1
ATOM 1402 C C . GLN A 1 179 ? -6.098 -0.791 -1.549 1.00 5.23 179 GLN A C 1
ATOM 1403 O O . GLN A 1 179 ? -5.734 0.377 -1.662 1.00 7.88 179 GLN A O 1
ATOM 1409 N N . GLU A 1 180 ? -5.255 -1.772 -1.242 1.00 5.99 180 GLU A N 1
ATOM 1410 C CA . GLU A 1 180 ? -3.888 -1.476 -0.841 1.00 4.23 180 GLU A CA 1
ATOM 1411 C C . GLU A 1 180 ? -2.998 -1.015 -1.982 1.00 4.16 180 GLU A C 1
ATOM 1412 O O . GLU A 1 180 ? -2.954 -1.554 -3.073 1.00 6.90 180 GLU A O 1
ATOM 1418 N N . VAL A 1 181 ? -2.235 0.038 -1.678 1.00 5.98 181 VAL A N 1
ATOM 1419 C CA . VAL A 1 181 ? -1.142 0.505 -2.532 1.00 6.62 181 VAL A CA 1
ATOM 1420 C C . VAL A 1 181 ? 0.156 0.309 -1.759 1.00 7.41 181 VAL A C 1
ATOM 1421 O O . VAL A 1 181 ? 0.226 0.785 -0.612 1.00 7.38 181 VAL A O 1
ATOM 1425 N N . LEU A 1 182 ? 1.131 -0.379 -2.317 1.00 6.22 182 LEU A N 1
ATOM 1426 C CA . LEU A 1 182 ? 2.408 -0.617 -1.638 1.00 5.26 182 LEU A CA 1
ATOM 1427 C C . LEU A 1 182 ? 3.448 0.368 -2.143 1.00 4.94 182 LEU A C 1
ATOM 1428 O O . LEU A 1 182 ? 3.659 0.419 -3.355 1.00 7.50 182 LEU A O 1
ATOM 1433 N N . LEU A 1 183 ? 4.090 1.148 -1.285 1.00 6.21 183 LEU A N 1
ATOM 1434 C CA . LEU A 1 183 ? 5.120 2.107 -1.685 1.00 5.60 183 LEU A CA 1
ATOM 1435 C C . LEU A 1 183 ? 6.526 1.593 -1.413 1.00 5.03 183 LEU A C 1
ATOM 1436 O O . LEU A 1 183 ? 6.732 0.775 -0.508 1.00 6.15 183 LEU A O 1
ATOM 1441 N N . PRO A 1 184 ? 7.517 2.050 -2.167 1.00 4.28 184 PRO A N 1
ATOM 1442 C CA . PRO A 1 184 ? 8.895 1.638 -2.003 1.00 2.60 184 PRO A CA 1
ATOM 1443 C C . PRO A 1 184 ? 9.406 1.844 -0.581 1.00 5.88 184 PRO A C 1
ATOM 1444 O O . PRO A 1 184 ? 8.982 2.748 0.138 1.00 7.60 184 PRO A O 1
ATOM 1448 N N . ARG A 1 185 ? 10.356 0.994 -0.229 1.00 6.21 185 ARG A N 1
ATOM 1449 C CA . ARG A 1 185 ? 11.089 1.209 1.015 1.00 3.07 185 ARG A CA 1
ATOM 1450 C C . ARG A 1 185 ? 11.789 2.560 0.932 1.00 7.29 185 ARG A C 1
ATOM 1451 O O . ARG A 1 185 ? 12.209 3.009 -0.127 1.00 8.25 185 ARG A O 1
ATOM 1459 N N . GLY A 1 186 ? 11.895 3.229 2.082 1.00 6.44 186 GLY A N 1
ATOM 1460 C CA . GLY A 1 186 ? 12.610 4.497 2.106 1.00 9.07 186 GLY A CA 1
ATOM 1461 C C . GLY A 1 186 ? 11.737 5.655 1.640 1.00 12.40 186 GLY A C 1
ATOM 1462 O O . GLY A 1 186 ? 12.227 6.709 1.221 1.00 11.04 186 GLY A O 1
ATOM 1463 N N . THR A 1 187 ? 10.423 5.461 1.720 1.00 6.96 187 THR A N 1
ATOM 1464 C CA . THR A 1 187 ? 9.480 6.528 1.402 1.00 6.01 187 THR A CA 1
ATOM 1465 C C . THR A 1 187 ? 9.650 7.671 2.394 1.00 8.59 187 THR A C 1
ATOM 1466 O O . THR A 1 187 ? 9.763 7.463 3.595 1.00 8.92 187 THR A O 1
ATOM 1470 N N . GLU A 1 188 ? 9.657 8.894 1.858 1.00 6.21 188 GLU A N 1
ATOM 1471 C CA . GLU A 1 188 ? 9.707 10.076 2.702 1.00 8.51 188 GLU A CA 1
ATOM 1472 C C . GLU A 1 188 ? 8.482 10.942 2.470 1.00 8.32 188 GLU A C 1
ATOM 1473 O O . GLU A 1 188 ? 8.090 11.096 1.308 1.00 7.91 188 GLU A O 1
ATOM 1479 N N . TYR A 1 189 ? 7.939 11.506 3.544 1.00 9.44 189 TYR A N 1
ATOM 1480 C CA . TYR A 1 189 ? 6.807 12.422 3.380 1.00 6.40 189 TYR A CA 1
ATOM 1481 C C . TYR A 1 189 ? 7.043 13.649 4.259 1.00 6.66 189 TYR A C 1
ATOM 1482 O O . TYR A 1 189 ? 7.596 13.493 5.353 1.00 7.15 189 TYR A O 1
ATOM 1491 N N . ALA A 1 190 ? 6.647 14.790 3.711 1.00 8.88 190 ALA A N 1
ATOM 1492 C CA . ALA A 1 190 ? 6.746 16.089 4.352 1.00 9.11 190 ALA A CA 1
ATOM 1493 C C . ALA A 1 190 ? 5.355 16.510 4.835 1.00 8.13 190 ALA A C 1
ATOM 1494 O O . ALA A 1 190 ? 4.452 16.678 4.029 1.00 8.08 190 ALA A O 1
ATOM 1496 N N . VAL A 1 191 ? 5.224 16.646 6.151 1.00 9.55 191 VAL A N 1
ATOM 1497 C CA . VAL A 1 191 ? 3.909 16.900 6.729 1.00 7.07 191 VAL A CA 1
ATOM 1498 C C . VAL A 1 191 ? 3.475 18.339 6.478 1.00 6.91 191 VAL A C 1
ATOM 1499 O O . VAL A 1 191 ? 4.220 19.267 6.774 1.00 12.16 191 VAL A O 1
ATOM 1503 N N . GLY A 1 192 ? 2.280 18.541 5.941 1.00 5.86 192 GLY A N 1
ATOM 1504 C CA . GLY A 1 192 ? 1.672 19.836 5.709 1.00 7.77 192 GLY A CA 1
ATOM 1505 C C . GLY A 1 192 ? 0.898 20.320 6.930 1.00 13.12 192 GLY A C 1
ATOM 1506 O O . GLY A 1 192 ? 0.977 21.492 7.316 1.00 13.47 192 GLY A O 1
ATOM 1507 N N . SER A 1 193 ? 0.125 19.422 7.554 1.00 6.82 193 SER A N 1
ATOM 1508 C CA . SER A 1 193 ? -0.698 19.839 8.681 1.00 4.71 193 SER A CA 1
ATOM 1509 C C . SER A 1 193 ? -1.166 18.625 9.477 1.00 8.68 193 SER A C 1
ATOM 1510 O O . SER A 1 193 ? -1.166 17.516 8.958 1.00 8.48 193 SER A O 1
ATOM 1513 N N . VAL A 1 194 ? -1.571 18.911 10.704 1.00 6.48 194 VAL A N 1
ATOM 1514 C CA . VAL A 1 194 ? -2.240 17.952 11.573 1.00 4.72 194 VAL A CA 1
ATOM 1515 C C . VAL A 1 194 ? -3.540 18.571 12.060 1.00 10.74 194 VAL A C 1
ATOM 1516 O O . VAL A 1 194 ? -3.493 19.575 12.781 1.00 13.96 194 VAL A O 1
ATOM 1520 N N . LYS A 1 195 ? -4.676 18.003 11.679 1.00 6.72 195 LYS A N 1
ATOM 1521 C CA . LYS A 1 195 ? -5.984 18.550 12.003 1.00 10.64 195 LYS A CA 1
ATOM 1522 C C . LYS A 1 195 ? -6.925 17.490 12.575 1.00 9.97 195 LYS A C 1
ATOM 1523 O O . LYS A 1 195 ? -6.696 16.293 12.423 1.00 12.05 195 LYS A O 1
ATOM 1529 N N . LEU A 1 196 ? -8.003 17.927 13.219 1.00 10.53 196 LEU A N 1
ATOM 1530 C CA . LEU A 1 196 ? -9.057 17.011 13.624 1.00 9.71 196 LEU A CA 1
ATOM 1531 C C . LEU A 1 196 ? -10.047 16.799 12.490 1.00 12.48 196 LEU A C 1
ATOM 1532 O O . LEU A 1 196 ? -10.256 17.716 11.690 1.00 17.73 196 LEU A O 1
ATOM 1537 N N . SER A 1 197 ? -10.629 15.624 12.419 1.00 13.28 197 SER A N 1
ATOM 1538 C CA . SER A 1 197 ? -11.582 15.162 11.435 1.00 18.31 197 SER A CA 1
ATOM 1539 C C . SER A 1 197 ? -12.830 16.018 11.322 1.00 42.24 197 SER A C 1
ATOM 1540 O O . SER A 1 197 ? -12.850 17.230 11.499 1.00 80.42 197 SER A O 1
ATOM 1543 N N . ASP A 1 198 ? -13.930 15.337 11.004 1.00 44.33 198 ASP A N 1
ATOM 1544 C CA . ASP A 1 198 ? -15.230 15.992 11.006 1.00 44.84 198 ASP A CA 1
ATOM 1545 C C . ASP A 1 198 ? -15.630 16.254 12.465 1.00 36.97 198 ASP A C 1
ATOM 1546 O O . ASP A 1 198 ? -15.822 17.386 12.893 1.00 57.62 198 ASP A O 1
ATOM 1551 N N . ASN A 1 199 ? -15.711 15.153 13.141 1.00 22.63 199 ASN A N 1
ATOM 1552 C CA . ASN A 1 199 ? -16.045 14.448 14.307 1.00 25.48 199 ASN A CA 1
ATOM 1553 C C . ASN A 1 199 ? -15.270 14.902 15.552 1.00 29.77 199 ASN A C 1
ATOM 1554 O O . ASN A 1 199 ? -15.793 14.801 16.658 1.00 16.86 199 ASN A O 1
ATOM 1559 N N . LYS A 1 200 ? -14.044 15.331 15.291 1.00 21.34 200 LYS A N 1
ATOM 1560 C CA . LYS A 1 200 ? -12.973 15.463 16.258 1.00 15.68 200 LYS A CA 1
ATOM 1561 C C . LYS A 1 200 ? -12.574 14.089 16.807 1.00 15.80 200 LYS A C 1
ATOM 1562 O O . LYS A 1 200 ? -11.853 13.983 17.802 1.00 13.78 200 LYS A O 1
ATOM 1566 N N . ARG A 1 201 ? -13.014 13.027 16.145 1.00 11.03 201 ARG A N 1
ATOM 1567 C CA . ARG A 1 201 ? -12.736 11.681 16.618 1.00 5.90 201 ARG A CA 1
ATOM 1568 C C . ARG A 1 201 ? -11.651 11.021 15.793 1.00 12.39 201 ARG A C 1
ATOM 1569 O O . ARG A 1 201 ? -11.295 9.855 15.995 1.00 13.15 201 ARG A O 1
ATOM 1577 N N . LYS A 1 202 ? -11.105 11.797 14.857 1.00 11.52 202 LYS A N 1
ATOM 1578 C CA . LYS A 1 202 ? -10.003 11.275 14.062 1.00 11.96 202 LYS A CA 1
ATOM 1579 C C . LYS A 1 202 ? -8.940 12.363 13.923 1.00 13.98 202 LYS A C 1
ATOM 1580 O O . LYS A 1 202 ? -9.268 13.541 13.760 1.00 16.09 202 LYS A O 1
ATOM 1586 N N . ILE A 1 203 ? -7.667 11.986 14.009 1.00 8.26 203 ILE A N 1
ATOM 1587 C CA . ILE A 1 203 ? -6.603 12.957 13.780 1.00 5.14 203 ILE A CA 1
ATOM 1588 C C . ILE A 1 203 ? -6.044 12.773 12.372 1.00 9.74 203 ILE A C 1
ATOM 1589 O O . ILE A 1 203 ? -5.542 11.702 12.032 1.00 11.63 203 ILE A O 1
ATOM 1594 N N . ILE A 1 204 ? -6.108 13.818 11.537 1.00 7.34 204 ILE A N 1
ATOM 1595 C CA . ILE A 1 204 ? -5.627 13.664 10.164 1.00 6.88 204 ILE A CA 1
ATOM 1596 C C . ILE A 1 204 ? -4.302 14.394 9.962 1.00 9.92 204 ILE A C 1
ATOM 1597 O O . ILE A 1 204 ? -4.173 15.612 10.150 1.00 8.95 204 ILE A O 1
ATOM 1602 N N . ILE A 1 205 ? -3.272 13.634 9.592 1.00 4.83 205 ILE A N 1
ATOM 1603 C CA . ILE A 1 205 ? -1.958 14.162 9.263 1.00 4.72 205 ILE A CA 1
ATOM 1604 C C . ILE A 1 205 ? -1.836 14.172 7.741 1.00 10.50 205 ILE A C 1
ATOM 1605 O O . ILE A 1 205 ? -1.830 13.094 7.140 1.00 6.06 205 ILE A O 1
ATOM 1610 N N . THR A 1 206 ? -1.801 15.354 7.130 1.00 8.94 206 THR A N 1
ATOM 1611 C CA . THR A 1 206 ? -1.732 15.461 5.673 1.00 6.89 206 THR A CA 1
ATOM 1612 C C . THR A 1 206 ? -0.289 15.701 5.268 1.00 7.99 206 THR A C 1
ATOM 1613 O O . THR A 1 206 ? 0.367 16.547 5.878 1.00 8.56 206 THR A O 1
ATOM 1617 N N . ALA A 1 207 ? 0.238 14.963 4.302 1.00 4.54 207 ALA A N 1
ATOM 1618 C CA . ALA A 1 207 ? 1.645 15.092 3.934 1.00 4.58 207 ALA A CA 1
ATOM 1619 C C . ALA A 1 207 ? 1.871 14.850 2.443 1.00 9.97 207 ALA A C 1
ATOM 1620 O O . ALA A 1 207 ? 1.048 14.246 1.744 1.00 9.39 207 ALA A O 1
ATOM 1622 N N . VAL A 1 208 ? 3.018 15.298 1.958 1.00 7.53 208 VAL A N 1
ATOM 1623 C CA . VAL A 1 208 ? 3.407 15.094 0.568 1.00 7.17 208 VAL A CA 1
ATOM 1624 C C . VAL A 1 208 ? 4.619 14.174 0.443 1.00 9.67 208 VAL A C 1
ATOM 1625 O O . VAL A 1 208 ? 5.661 14.460 1.028 1.00 6.38 208 VAL A O 1
ATOM 1629 N N . VAL A 1 209 ? 4.456 13.095 -0.320 1.00 5.36 209 VAL A N 1
ATOM 1630 C CA . VAL A 1 209 ? 5.550 12.147 -0.544 1.00 6.15 209 VAL A CA 1
ATOM 1631 C C . VAL A 1 209 ? 6.522 12.648 -1.600 1.00 4.54 209 VAL A C 1
ATOM 1632 O O . VAL A 1 209 ? 6.141 13.223 -2.621 1.00 8.90 209 VAL A O 1
ATOM 1636 N N . PHE A 1 210 ? 7.811 12.440 -1.387 1.00 7.22 210 PHE A N 1
ATOM 1637 C CA . PHE A 1 210 ? 8.844 12.763 -2.358 1.00 6.81 210 PHE A CA 1
ATOM 1638 C C . PHE A 1 210 ? 8.813 11.702 -3.464 1.00 8.43 210 PHE A C 1
ATOM 1639 O O . PHE A 1 210 ? 8.757 10.509 -3.150 1.00 9.16 210 PHE A O 1
ATOM 1647 N N . LYS A 1 211 ? 8.824 12.105 -4.718 1.00 7.43 211 LYS A N 1
ATOM 1648 C CA . LYS A 1 211 ? 8.833 11.127 -5.802 1.00 6.74 211 LYS A CA 1
ATOM 1649 C C . LYS A 1 211 ? 10.054 10.219 -5.722 1.00 9.48 211 LYS A C 1
ATOM 1650 O O . LYS A 1 211 ? 11.187 10.644 -5.455 1.00 7.76 211 LYS A O 1
ATOM 1656 N N . LYS A 1 212 ? 9.781 8.934 -5.989 1.00 8.25 212 LYS A N 1
ATOM 1657 C CA . LYS A 1 212 ? 10.816 7.928 -6.114 1.00 11.14 212 LYS A CA 1
ATOM 1658 C C . LYS A 1 212 ? 10.684 7.177 -7.443 1.00 14.18 212 LYS A C 1
ATOM 1659 O O . LYS A 1 212 ? 11.737 6.721 -7.930 1.00 13.27 212 LYS A O 1
#

Radius of gyration: 17.44 Å; Cα contacts (8 Å, |Δi|>4): 436; chains: 1; bounding box: 40×38×46 Å

Foldseek 3Di:
DDAAADADLVVLVVQQVVQVVQLPDDPLLQVLLAVCQVDVVVQQVVLVVVVQDLVPDDVVNSVSQVSPQSSLQSGFRQAWYKWKDADALCVCPPQPPCHPVLSVQQVVADVLAGDQVSLVVVFVRAAQDKDWRQGKDKTARHPQFQHDHHAEMEIETEHGGAGKHQQQDPSRYPRHGRNIIIGRGGKMWHWHGWDADPRSNHIYTYTYIDGD

Organism: Staphylococcus aureus (NCBI:txid1280)

B-factor: mean 13.79, std 9.11, range [1.71, 86.52]